Protein 5GSZ (pdb70)

Nearest PDB structures (foldseek):
  5gsz-assembly1_A  TM=1.003E+00  e=2.894E-68  Mus musculus
  7lff-assembly1_A  TM=8.440E-01  e=4.025E-36  Candida albicans SC5314
  7lff-assembly2_B  TM=8.494E-01  e=1.127E-35  Candida albicans SC5314
  7z2a-assembly1_K  TM=8.502E-01  e=1.946E-36  Plasmodium berghei
  7z2c-assembly1_K  TM=8.501E-01  e=1.831E-36  Plasmodium falciparum

Radius of gyration: 21.85 Å; Cα contacts (8 Å, |Δi|>4): 596; chains: 1; bounding box: 68×57×52 Å

Solvent-accessible surface area: 16032 Å² total; per-residue (Å²): 160,100,36,13,0,0,20,6,48,81,47,38,106,74,21,96,143,76,58,9,87,84,6,6,63,49,117,69,103,98,54,1,29,6,78,54,45,105,79,70,152,72,75,94,56,91,66,106,103,37,42,65,126,50,16,45,5,74,18,0,9,24,145,88,21,58,5,71,107,1,2,92,45,6,0,88,95,8,8,70,15,0,10,42,23,113,27,1,1,0,40,0,38,0,4,79,58,6,15,18,51,95,1,0,6,7,60,113,95,76,33,1,1,2,12,38,0,2,46,26,1,43,155,30,20,128,80,52,24,110,90,51,56,40,100,30,32,10,6,2,0,0,4,44,78,75,83,6,40,2,1,37,64,48,99,60,25,148,31,71,34,38,84,103,129,68,45,32,4,40,71,20,52,118,21,84,58,70,82,35,74,88,2,10,63,60,0,48,53,3,20,162,67,16,41,57,58,137,155,101,61,7,35,137,1,38,0,0,0,16,2,23,0,95,16,81,18,111,80,130,136,114,170,93,66,77,108,84,0,22,1,0,0,0,2,26,24,19,47,126,165,160,83,63,65,98,83,35,82,65,112,22,73,148,82,84,83,96,100,74,155,168,101,79,44,47,24,71,94,3,17,62,66,2,57,44,80,77,14,46,28,5,23,0,0,0,0,2,6,0,19,86,13,32,58,75,2,114,102,3,0,90,141,5,36,101

Sequence (306 aa):
QLMVALRVRPISVAELEEGATLIAHKMDEQMVVLMDPMEDPDDILRAHRSREKSYLFDVAFDFTATQEMVYQATTKSLIEGVISGYNATVFAYGPTGCGKTYTMLGTDHEPGIYVRTLNDLFRAIEETSNDMEYEVSMSYLEIYNEMIRDLLNPALGYLELREDSVIQVAGITEVSTINAKEIMQLLMKGNRQRTQEPTQTSSRSHAVLQVAVRQRSRVKNILQEVRQGRLFMIDLAGSELLALGNCINALSDKGSNKYINYRDSKLTRLLKDSLGGNSRTVMIAHISPASTAFEESRNTLTYAGR

Foldseek 3Di:
DEFEEEEAEAFDPVLVVVPWDFQWDDPDFFKIKGFADDDDPDDPQVPDVHGMDMFGGPGYYYPVDAQVNLQVPFCQVVQVVQQVFFEEEEEEAAAPPQALCCQQQNDPVGGHNVLVSLQSNVVVCVVPVVWKDKDKKKFKWKQFVLFIAGLQCRVVPTWDWDDDVATDTPPHDIDDDSDSVVVSVSVVSSVVVADQDPVRHALRMKMKMKMKMWIDTPDVVDPDDIHIGMYIYIRHRGPDPDDPCCVVVVVCPPPDDDDDPDDDGPVCRNCPVHPDDRYYYYYYYGDYSINVRSVRVVVRSVVSGD

Organism: Mus musculus (NCBI:txid10090)

Secondary structure (DSSP, 8-state):
-EEEEEEEPPP-HHHHHTT--B-EEE-SSSEEEEE----SS---TT-SS-SEEEEE-SEEE-TTS-HHHHHHHHTGGGHHHHHTT-EEEEEEESSTTSSHHHHHTB-SSSB-HHHHHHHHHHHHHHTTTTTEEEEEEEEEEEEETTEEEETT-GGG--B-EEE---EEETT---B----HHHHHHHHHHHHTTSPBP---B-TTEEEEEEEEEEEEES--SS--PPEEEEEEEEEPPP------TTHHHHHHTTT------PPPPHHHHHHSSSSSTTEEEEEEEEE--BGGGHHHHHHHHHHH--

B-factor: mean 55.92, std 13.11, range [30.0, 123.91]

Structure (mmCIF, N/CA/C/O backbone):
data_5GSZ
#
_entry.id   5GSZ
#
_cell.length_a   122.604
_cell.length_b   122.604
_cell.length_c   56.198
_cell.angle_alpha   90.000
_cell.angle_beta   90.000
_cell.angle_gamma   90.000
#
_symmetry.space_group_name_H-M   'P 42 21 2'
#
loop_
_entity.id
_entity.type
_entity.pdbx_description
1 polymer 'Kinesin-like protein KIF19'
2 non-polymer "ADENOSINE-5'-DIPHOSPHATE"
3 non-polymer 'MAGNESIUM ION'
4 water water
#
loop_
_atom_site.group_PDB
_atom_site.id
_atom_site.type_symbol
_atom_site.label_atom_id
_atom_site.label_alt_id
_atom_site.label_comp_id
_atom_site.label_asym_id
_atom_site.label_entity_id
_atom_site.label_seq_id
_atom_site.pdbx_PDB_ins_code
_atom_site.Cartn_x
_atom_site.Cartn_y
_atom_site.Cartn_z
_atom_site.occupancy
_atom_site.B_iso_or_equiv
_atom_site.auth_seq_id
_atom_site.auth_comp_id
_atom_site.auth_asym_id
_atom_site.auth_atom_id
_atom_site.pdbx_PDB_model_num
ATOM 1 N N . GLN A 1 11 ? -9.356 25.313 30.550 1.00 61.92 11 GLN A N 1
ATOM 2 C CA . GLN A 1 11 ? -9.153 24.826 29.182 1.00 63.11 11 GLN A CA 1
ATOM 3 C C . GLN A 1 11 ? -7.829 25.298 28.584 1.00 63.11 11 GLN A C 1
ATOM 4 O O . GLN A 1 11 ? -7.604 26.499 28.424 1.00 56.98 11 GLN A O 1
ATOM 17 N N . LEU A 1 12 ? -6.969 24.349 28.226 1.00 60.40 12 LEU A N 1
ATOM 18 C CA . LEU A 1 12 ? -5.633 24.653 27.740 1.00 56.34 12 LEU A CA 1
ATOM 19 C C . LEU A 1 12 ? -5.401 24.038 26.370 1.00 59.11 12 LEU A C 1
ATOM 20 O O . LEU A 1 12 ? -5.803 22.898 26.117 1.00 62.27 12 LEU A O 1
ATOM 36 N N . MET A 1 13 ? -4.747 24.799 25.491 1.00 55.14 13 MET A N 1
ATOM 37 C CA . MET A 1 13 ? -4.272 24.304 24.211 1.00 50.32 13 MET A CA 1
ATOM 38 C C . MET A 1 13 ? -2.768 24.504 24.103 1.00 55.59 13 MET A C 1
ATOM 39 O O . MET A 1 13 ? -2.255 25.587 24.411 1.00 53.79 13 MET A O 1
ATOM 53 N N . VAL A 1 14 ? -2.072 23.477 23.622 1.00 53.60 14 VAL A N 1
ATOM 54 C CA . VAL A 1 14 ? -0.646 23.543 23.338 1.00 52.04 14 VAL A CA 1
ATOM 55 C C . VAL A 1 14 ? -0.428 23.338 21.839 1.00 54.40 14 VAL A C 1
ATOM 56 O O . VAL A 1 14 ? -0.993 22.415 21.239 1.00 55.88 14 VAL A O 1
ATOM 69 N N . ALA A 1 15 ? 0.361 24.214 21.230 1.00 46.56 15 ALA A N 1
ATOM 70 C CA . ALA A 1 15 ? 0.685 24.123 19.818 1.00 50.81 15 ALA A CA 1
ATOM 71 C C . ALA A 1 15 ? 2.199 24.039 19.687 1.00 51.04 15 ALA A C 1
ATOM 72 O O . ALA A 1 15 ? 2.928 24.541 20.547 1.00 49.74 15 ALA A O 1
ATOM 79 N N . LEU A 1 16 ? 2.688 23.398 18.622 1.00 51.13 16 LEU A N 1
ATOM 80 C CA . LEU A 1 16 ? 4.126 23.414 18.365 1.00 48.42 16 LEU A CA 1
ATOM 81 C C . LEU A 1 16 ? 4.394 23.909 16.956 1.00 50.30 16 LEU A C 1
ATOM 82 O O . LEU A 1 16 ? 3.811 23.394 15.994 1.00 52.55 16 LEU A O 1
ATOM 98 N N . ARG A 1 17 ? 5.285 24.901 16.843 1.00 45.61 17 ARG A N 1
ATOM 99 C CA . ARG A 1 17 ? 5.693 25.476 15.567 1.00 46.29 17 ARG A CA 1
ATOM 100 C C . ARG A 1 17 ? 7.160 25.182 15.300 1.00 47.45 17 ARG A C 1
ATOM 101 O O . ARG A 1 17 ? 8.025 25.529 16.111 1.00 45.94 17 ARG A O 1
ATOM 122 N N . VAL A 1 18 ? 7.434 24.575 14.146 1.00 48.83 18 VAL A N 1
ATOM 123 C CA . VAL A 1 18 ? 8.790 24.378 13.647 1.00 45.70 18 VAL A CA 1
ATOM 124 C C . VAL A 1 18 ? 9.103 25.487 12.654 1.00 47.37 18 VAL A C 1
ATOM 125 O O . VAL A 1 18 ? 8.420 25.628 11.629 1.00 50.13 18 VAL A O 1
ATOM 138 N N . ARG A 1 19 ? 10.114 26.283 12.943 1.00 43.08 19 ARG A N 1
ATOM 139 C CA . ARG A 1 19 ? 10.478 27.276 11.949 1.00 45.62 19 ARG A CA 1
ATOM 140 C C . ARG A 1 19 ? 11.318 26.606 10.873 1.00 46.81 19 ARG A C 1
ATOM 141 O O . ARG A 1 19 ? 11.892 25.548 11.105 1.00 50.03 19 ARG A O 1
ATOM 162 N N . PRO A 1 20 ? 11.391 27.178 9.678 1.00 45.52 20 PRO A N 1
ATOM 163 C CA . PRO A 1 20 ? 12.329 26.650 8.683 1.00 41.01 20 PRO A CA 1
ATOM 164 C C . PRO A 1 20 ? 13.755 26.671 9.210 1.00 38.46 20 PRO A C 1
ATOM 165 O O . PRO A 1 20 ? 14.122 27.498 10.046 1.00 37.92 20 PRO A O 1
ATOM 176 N N . ILE A 1 21 ? 14.574 25.756 8.680 1.00 39.99 21 ILE A N 1
ATOM 177 C CA . ILE A 1 21 ? 15.996 25.752 9.009 1.00 39.38 21 ILE A CA 1
ATOM 178 C C . ILE A 1 21 ? 16.678 27.011 8.469 1.00 40.91 21 ILE A C 1
ATOM 179 O O . ILE A 1 21 ? 16.273 27.588 7.450 1.00 49.31 21 ILE A O 1
ATOM 195 N N . SER A 1 22 ? 17.708 27.463 9.170 1.00 40.14 22 SER A N 1
ATOM 196 C CA . SER A 1 22 ? 18.367 28.717 8.842 1.00 45.12 22 SER A CA 1
ATOM 197 C C . SER A 1 22 ? 19.702 28.458 8.155 1.00 49.23 22 SER A C 1
ATOM 198 O O . SER A 1 22 ? 20.341 27.423 8.363 1.00 46.01 22 SER A O 1
ATOM 206 N N . VAL A 1 23 ? 20.110 29.420 7.323 1.00 47.09 23 VAL A N 1
ATOM 207 C CA . VAL A 1 23 ? 21.409 29.341 6.663 1.00 47.17 23 VAL A CA 1
ATOM 208 C C . VAL A 1 23 ? 22.512 29.112 7.686 1.00 46.98 23 VAL A C 1
ATOM 209 O O . VAL A 1 23 ? 23.329 28.200 7.539 1.00 50.63 23 VAL A O 1
ATOM 222 N N . ALA A 1 24 ? 22.532 29.915 8.755 1.00 49.00 24 ALA A N 1
ATOM 223 C CA . ALA A 1 24 ? 23.564 29.764 9.784 1.00 49.97 24 ALA A CA 1
ATOM 224 C C . ALA A 1 24 ? 23.619 28.347 10.342 1.00 49.10 24 ALA A C 1
ATOM 225 O O . ALA A 1 24 ? 24.698 27.873 10.719 1.00 53.80 24 ALA A O 1
ATOM 232 N N . GLU A 1 25 ? 22.480 27.652 10.387 1.00 43.73 25 GLU A N 1
ATOM 233 C CA . GLU A 1 25 ? 22.479 26.258 10.812 1.00 45.63 25 GLU A CA 1
ATOM 234 C C . GLU A 1 25 ? 23.071 25.346 9.741 1.00 46.78 25 GLU A C 1
ATOM 235 O O . GLU A 1 25 ? 23.751 24.369 10.064 1.00 47.61 25 GLU A O 1
ATOM 247 N N . LEU A 1 26 ? 22.859 25.666 8.469 1.00 50.04 26 LEU A N 1
ATOM 248 C CA . LEU A 1 26 ? 23.430 24.859 7.399 1.00 47.13 26 LEU A CA 1
ATOM 249 C C . LEU A 1 26 ? 24.941 25.046 7.316 1.00 50.91 26 LEU A C 1
ATOM 250 O O . LEU A 1 26 ? 25.679 24.096 7.056 1.00 50.63 26 LEU A O 1
ATOM 266 N N . GLU A 1 27 ? 25.419 26.262 7.537 1.00 49.34 27 GLU A N 1
ATOM 267 C CA . GLU A 1 27 ? 26.851 26.486 7.510 1.00 52.90 27 GLU A CA 1
ATOM 268 C C . GLU A 1 27 ? 27.535 25.735 8.641 1.00 59.68 27 GLU A C 1
ATOM 269 O O . GLU A 1 27 ? 28.645 25.215 8.470 1.00 58.58 27 GLU A O 1
ATOM 281 N N . GLU A 1 28 ? 26.886 25.661 9.811 1.00 61.75 28 GLU A N 1
ATOM 282 C CA . GLU A 1 28 ? 27.438 24.869 10.904 1.00 53.27 28 GLU A CA 1
ATOM 283 C C . GLU A 1 28 ? 27.400 23.379 10.602 1.00 53.19 28 GLU A C 1
ATOM 284 O O . GLU A 1 28 ? 28.044 22.606 11.322 1.00 55.91 28 GLU A O 1
ATOM 288 N N . GLY A 1 29 ? 26.676 22.971 9.562 1.00 50.74 29 GLY A N 1
ATOM 289 C CA . GLY A 1 29 ? 26.600 21.592 9.137 1.00 44.86 29 GLY A CA 1
ATOM 290 C C . GLY A 1 29 ? 25.388 20.822 9.609 1.00 52.08 29 GLY A C 1
ATOM 291 O O . GLY A 1 29 ? 25.466 19.597 9.724 1.00 61.34 29 GLY A O 1
ATOM 295 N N . ALA A 1 30 ? 24.272 21.486 9.886 1.00 50.67 30 ALA A N 1
ATOM 296 C CA . ALA A 1 30 ? 23.148 20.802 10.507 1.00 49.03 30 ALA A CA 1
ATOM 297 C C . ALA A 1 30 ? 22.296 20.079 9.472 1.00 52.44 30 ALA A C 1
ATOM 298 O O . ALA A 1 30 ? 22.241 20.462 8.302 1.00 47.48 30 ALA A O 1
ATOM 305 N N . THR A 1 31 ? 21.620 19.024 9.917 1.00 49.53 31 THR A N 1
ATOM 306 C CA . THR A 1 31 ? 20.628 18.368 9.085 1.00 51.96 31 THR A CA 1
ATOM 307 C C . THR A 1 31 ? 19.238 18.552 9.697 1.00 50.28 31 THR A C 1
ATOM 308 O O . THR A 1 31 ? 19.065 19.186 10.745 1.00 54.36 31 THR A O 1
ATOM 319 N N . LEU A 1 32 ? 18.232 18.019 9.009 1.00 45.61 32 LEU A N 1
ATOM 320 C CA . LEU A 1 32 ? 16.859 18.081 9.481 1.00 50.06 32 LEU A CA 1
ATOM 321 C C . LEU A 1 32 ? 16.553 16.864 10.337 1.00 54.41 32 LEU A C 1
ATOM 322 O O . LEU A 1 32 ? 16.761 15.730 9.903 1.00 60.42 32 LEU A O 1
ATOM 338 N N . ILE A 1 33 ? 16.037 17.101 11.541 1.00 52.41 33 ILE A N 1
ATOM 339 C CA . ILE A 1 33 ? 15.729 16.026 12.474 1.00 50.40 33 ILE A CA 1
ATOM 340 C C . ILE A 1 33 ? 14.346 16.235 13.084 1.00 51.45 33 ILE A C 1
ATOM 341 O O . ILE A 1 33 ? 13.827 15.369 13.794 1.00 50.67 33 ILE A O 1
ATOM 357 N N . ALA A 1 34 ? 13.737 17.384 12.824 1.00 50.01 34 ALA A N 1
ATOM 358 C CA . ALA A 1 34 ? 12.375 17.645 13.261 1.00 54.02 34 ALA A CA 1
ATOM 359 C C . ALA A 1 34 ? 11.465 17.574 12.050 1.00 53.41 34 ALA A C 1
ATOM 360 O O . ALA A 1 34 ? 11.768 18.168 11.009 1.00 57.50 34 ALA A O 1
ATOM 367 N N . HIS A 1 35 ? 10.357 16.848 12.185 1.00 54.18 35 HIS A N 1
ATOM 368 C CA . HIS A 1 35 ? 9.453 16.602 11.069 1.00 57.05 35 HIS A CA 1
ATOM 369 C C . HIS A 1 35 ? 8.012 16.598 11.548 1.00 57.33 35 HIS A C 1
ATOM 370 O O . HIS A 1 35 ? 7.626 15.772 12.379 1.00 57.20 35 HIS A O 1
ATOM 384 N N . LYS A 1 36 ? 7.229 17.534 11.032 1.00 60.87 36 LYS A N 1
ATOM 385 C CA . LYS A 1 36 ? 5.782 17.459 11.154 1.00 63.46 36 LYS A CA 1
ATOM 386 C C . LYS A 1 36 ? 5.313 16.256 10.353 1.00 62.69 36 LYS A C 1
ATOM 387 O O . LYS A 1 36 ? 5.447 16.232 9.127 1.00 64.34 36 LYS A O 1
ATOM 406 N N . MET A 1 37 ? 4.814 15.238 11.047 1.00 64.40 37 MET A N 1
ATOM 407 C CA . MET A 1 37 ? 4.409 13.987 10.425 1.00 63.64 37 MET A CA 1
ATOM 408 C C . MET A 1 37 ? 2.934 13.949 10.103 1.00 65.57 37 MET A C 1
ATOM 409 O O . MET A 1 37 ? 2.468 12.989 9.488 1.00 69.01 37 MET A O 1
ATOM 423 N N . ASP A 1 38 ? 2.213 15.005 10.440 1.00 72.99 38 ASP A N 1
ATOM 424 C CA . ASP A 1 38 ? 0.828 14.879 10.851 1.00 72.14 38 ASP A CA 1
ATOM 425 C C . ASP A 1 38 ? 0.398 16.258 11.325 1.00 73.53 38 ASP A C 1
ATOM 426 O O . ASP A 1 38 ? 1.249 17.092 11.643 1.00 70.50 38 ASP A O 1
ATOM 435 N N . GLU A 1 39 ? -0.903 16.528 11.366 1.00 79.18 39 GLU A N 1
ATOM 436 C CA . GLU A 1 39 ? -1.333 17.865 11.746 1.00 76.62 39 GLU A CA 1
ATOM 437 C C . GLU A 1 39 ? -1.249 18.103 13.248 1.00 74.95 39 GLU A C 1
ATOM 438 O O . GLU A 1 39 ? -1.358 19.254 13.689 1.00 75.26 39 GLU A O 1
ATOM 450 N N . GLN A 1 40 ? -1.031 17.059 14.042 1.00 67.60 40 GLN A N 1
ATOM 451 C CA . GLN A 1 40 ? -0.846 17.278 15.467 1.00 67.47 40 GLN A CA 1
ATOM 452 C C . GLN A 1 40 ? 0.278 16.417 16.039 1.00 69.43 40 GLN A C 1
ATOM 453 O O . GLN A 1 40 ? 0.349 16.228 17.261 1.00 66.66 40 GLN A O 1
ATOM 467 N N . MET A 1 41 ? 1.170 15.907 15.193 1.00 69.15 41 MET A N 1
ATOM 468 C CA . MET A 1 41 ? 2.295 15.119 15.670 1.00 67.58 41 MET A CA 1
ATOM 469 C C . MET A 1 41 ? 3.571 15.508 14.942 1.00 65.33 41 MET A C 1
ATOM 470 O O . MET A 1 41 ? 3.582 15.681 13.719 1.00 66.38 41 MET A O 1
ATOM 484 N N . VAL A 1 42 ? 4.645 15.630 15.714 1.00 60.42 42 VAL A N 1
ATOM 485 C CA . VAL A 1 42 ? 5.982 15.904 15.220 1.00 58.27 42 VAL A CA 1
ATOM 486 C C . VAL A 1 42 ? 6.901 14.833 15.786 1.00 60.53 42 VAL A C 1
ATOM 487 O O . VAL A 1 42 ? 6.671 14.323 16.887 1.00 61.64 42 VAL A O 1
ATOM 500 N N . VAL A 1 43 ? 7.940 14.478 15.034 1.00 61.42 43 VAL A N 1
ATOM 501 C CA . VAL A 1 43 ? 8.916 13.508 15.521 1.00 57.24 43 VAL A CA 1
ATOM 502 C C . VAL A 1 43 ? 10.290 14.154 15.517 1.00 54.69 43 VAL A C 1
ATOM 503 O O . VAL A 1 43 ? 10.592 15.028 14.698 1.00 56.60 43 VAL A O 1
ATOM 516 N N . LEU A 1 44 ? 11.120 13.721 16.456 1.00 53.88 44 LEU A N 1
ATOM 517 C CA . LEU A 1 44 ? 12.453 14.283 16.668 1.00 57.49 44 LEU A CA 1
ATOM 518 C C . LEU A 1 44 ? 13.485 13.171 16.499 1.00 61.04 44 LEU A C 1
ATOM 519 O O . LEU A 1 44 ? 13.695 12.358 17.411 1.00 55.62 44 LEU A O 1
ATOM 535 N N . MET A 1 45 ? 14.124 13.148 15.331 1.00 59.31 45 MET A N 1
ATOM 536 C CA . MET A 1 45 ? 15.187 12.192 15.073 1.00 56.80 45 MET A CA 1
ATOM 537 C C . MET A 1 45 ? 16.418 12.532 15.902 1.00 55.94 45 MET A C 1
ATOM 538 O O . MET A 1 45 ? 16.759 13.699 16.115 1.00 49.51 45 MET A O 1
ATOM 552 N N . ASP A 1 46 ? 17.072 11.494 16.384 1.00 61.99 46 ASP A N 1
ATOM 553 C CA . ASP A 1 46 ? 18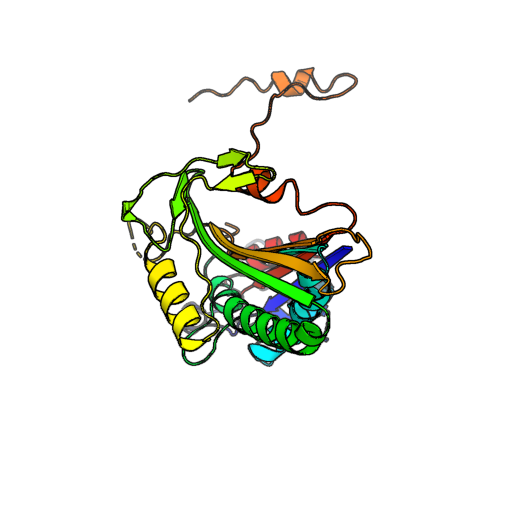.318 11.645 17.101 1.00 61.20 46 ASP A CA 1
ATOM 554 C C . ASP A 1 46 ? 19.451 11.637 16.083 1.00 64.97 46 ASP A C 1
ATOM 555 O O . ASP A 1 46 ? 19.576 10.666 15.324 1.00 61.93 46 ASP A O 1
ATOM 564 N N . PRO A 1 47 ? 20.252 12.708 15.974 1.00 63.35 47 PRO A N 1
ATOM 565 C CA . PRO A 1 47 ? 21.509 12.603 15.219 1.00 64.69 47 PRO A CA 1
ATOM 566 C C . PRO A 1 47 ? 22.495 11.749 16.000 1.00 76.03 47 PRO A C 1
ATOM 567 O O . PRO A 1 47 ? 22.150 11.241 17.070 1.00 74.15 47 PRO A O 1
ATOM 578 N N . MET A 1 48 ? 23.720 11.578 15.528 1.00 79.59 48 MET A N 1
ATOM 579 C CA . MET A 1 48 ? 24.670 10.800 16.304 1.00 76.30 48 MET A CA 1
ATOM 580 C C . MET A 1 48 ? 25.997 11.549 16.392 1.00 77.69 48 MET A C 1
ATOM 581 O O . MET A 1 48 ? 26.202 12.576 15.740 1.00 74.25 48 MET A O 1
ATOM 595 N N . GLU A 1 49 ? 26.881 11.047 17.260 1.00 87.01 49 GLU A N 1
ATOM 596 C CA . GLU A 1 49 ? 28.198 11.634 17.490 1.00 83.08 49 GLU A CA 1
ATOM 597 C C . GLU A 1 49 ? 29.050 10.797 18.443 1.00 85.12 49 GLU A C 1
ATOM 598 O O . GLU A 1 49 ? 28.713 9.650 18.760 1.00 85.21 49 GLU A O 1
ATOM 602 N N . ASP A 1 50 ? 30.173 11.368 18.877 1.00 87.60 50 ASP A N 1
ATOM 603 C CA . ASP A 1 50 ? 31.010 10.912 19.985 1.00 91.38 50 ASP A CA 1
ATOM 604 C C . ASP A 1 50 ? 31.717 9.587 19.696 1.00 91.87 50 ASP A C 1
ATOM 605 O O . ASP A 1 50 ? 31.222 8.765 18.907 1.00 90.74 50 ASP A O 1
ATOM 609 N N . PRO A 1 51 ? 32.902 9.364 20.286 1.00 91.64 51 PRO A N 1
ATOM 610 C CA . PRO A 1 51 ? 33.430 7.992 20.339 1.00 87.65 51 PRO A CA 1
ATOM 611 C C . PRO A 1 51 ? 32.605 7.146 21.262 1.00 85.65 51 PRO A C 1
ATOM 612 O O . PRO A 1 51 ? 32.554 5.918 21.106 1.00 86.15 51 PRO A O 1
ATOM 623 N N . ASP A 1 52 ? 31.941 7.791 22.217 1.00 85.24 52 ASP A N 1
ATOM 624 C CA . ASP A 1 52 ? 31.017 7.121 23.107 1.00 92.22 52 ASP A CA 1
ATOM 625 C C . ASP A 1 52 ? 29.798 6.681 22.319 1.00 91.99 52 ASP A C 1
ATOM 626 O O . ASP A 1 52 ? 29.877 6.387 21.121 1.00 81.24 52 ASP A O 1
ATOM 630 N N . ASP A 1 53 ? 28.664 6.667 22.998 1.00 98.45 53 ASP A N 1
ATOM 631 C CA . ASP A 1 53 ? 27.432 6.160 22.431 1.00 90.60 53 ASP A CA 1
ATOM 632 C C . ASP A 1 53 ? 27.571 4.670 22.168 1.00 91.76 53 ASP A C 1
ATOM 633 O O . ASP A 1 53 ? 28.353 4.246 21.309 1.00 87.89 53 ASP A O 1
ATOM 642 N N . ILE A 1 54 ? 26.866 3.872 22.974 1.00 93.85 54 ILE A N 1
ATOM 643 C CA . ILE A 1 54 ? 26.393 2.560 22.546 1.00 86.34 54 ILE A CA 1
ATOM 644 C C . ILE A 1 54 ? 25.173 2.835 21.665 1.00 91.87 54 ILE A C 1
ATOM 645 O O . ILE A 1 54 ? 24.017 2.821 22.103 1.00 87.49 54 ILE A O 1
ATOM 649 N N . LEU A 1 55 ? 25.462 3.125 20.390 1.00 89.09 55 LEU A N 1
ATOM 650 C CA . LEU A 1 55 ? 24.466 3.654 19.468 1.00 91.69 55 LEU A CA 1
ATOM 651 C C . LEU A 1 55 ? 23.361 2.655 19.157 1.00 94.79 55 LEU A C 1
ATOM 652 O O . LEU A 1 55 ? 22.329 3.054 18.607 1.00 99.68 55 LEU A O 1
ATOM 656 N N . ARG A 1 56 ? 23.546 1.374 19.487 1.00 96.54 56 ARG A N 1
ATOM 657 C CA . ARG A 1 56 ? 22.482 0.391 19.289 1.00 96.44 56 ARG A CA 1
ATOM 658 C C . ARG A 1 56 ? 21.210 0.819 20.015 1.00 100.32 56 ARG A C 1
ATOM 659 O O . ARG A 1 56 ? 20.159 1.008 19.393 1.00 104.74 56 ARG A O 1
ATOM 663 N N . ALA A 1 57 ? 21.306 1.007 21.334 1.00 100.39 57 ALA A N 1
ATOM 664 C CA . ALA A 1 57 ? 20.194 1.461 22.164 1.00 104.69 57 ALA A CA 1
ATOM 665 C C . ALA A 1 57 ? 18.974 0.572 21.972 1.00 114.34 57 ALA A C 1
ATOM 666 O O . ALA A 1 57 ? 19.088 -0.552 21.471 1.00 118.65 57 ALA A O 1
ATOM 673 N N . HIS A 1 58 ? 17.804 1.064 22.378 1.00 119.58 58 HIS A N 1
ATOM 674 C CA . HIS A 1 58 ? 16.540 0.402 22.073 1.00 123.13 58 HIS A CA 1
ATOM 675 C C . HIS A 1 58 ? 15.390 1.375 21.866 1.00 123.91 58 HIS A C 1
ATOM 676 O O . HIS A 1 58 ? 14.323 0.942 21.417 1.00 123.84 58 HIS A O 1
ATOM 680 N N . ARG A 1 59 ? 15.571 2.665 22.158 1.00 122.51 59 ARG A N 1
ATOM 681 C CA . ARG A 1 59 ? 14.540 3.693 21.975 1.00 119.56 59 ARG A CA 1
ATOM 682 C C . ARG A 1 59 ? 14.239 4.093 20.506 1.00 114.15 59 ARG A C 1
ATOM 683 O O . ARG A 1 59 ? 13.068 4.279 20.174 1.00 114.99 59 ARG A O 1
ATOM 687 N N . SER A 1 60 ? 15.229 4.266 19.624 1.00 108.03 60 SER A N 1
ATOM 688 C CA . SER A 1 60 ? 16.656 4.310 19.916 1.00 105.89 60 SER A CA 1
ATOM 689 C C . SER A 1 60 ? 17.200 5.558 19.261 1.00 98.85 60 SER A C 1
ATOM 690 O O . SER A 1 60 ? 18.272 6.041 19.614 1.00 103.11 60 SER A O 1
ATOM 694 N N . ARG A 1 61 ? 16.444 6.085 18.300 1.00 86.33 61 ARG A N 1
ATOM 695 C CA . ARG A 1 61 ? 16.932 7.203 17.507 1.00 80.48 61 ARG A CA 1
ATOM 696 C C . ARG A 1 61 ? 15.812 8.148 17.075 1.00 76.26 61 ARG A C 1
ATOM 697 O O . ARG A 1 61 ? 16.081 9.230 16.549 1.00 75.56 61 ARG A O 1
ATOM 701 N N . GLU A 1 62 ? 14.558 7.762 17.277 1.00 74.68 62 GLU A N 1
ATOM 702 C CA . GLU A 1 62 ? 13.436 8.607 16.891 1.00 68.50 62 GLU A CA 1
ATOM 703 C C . GLU A 1 62 ? 12.370 8.526 17.970 1.00 71.39 62 GLU A C 1
ATOM 704 O O . GLU A 1 62 ? 12.013 7.427 18.402 1.00 75.08 62 GLU A O 1
ATOM 708 N N . LYS A 1 63 ? 11.881 9.688 18.417 1.00 71.80 63 LYS A N 1
ATOM 709 C CA . LYS A 1 63 ? 10.787 9.774 19.379 1.00 67.45 63 LYS A CA 1
ATOM 710 C C . LYS A 1 63 ? 9.747 10.778 18.896 1.00 62.50 63 LYS A C 1
ATOM 711 O O . LYS A 1 63 ? 10.096 11.863 18.425 1.00 64.40 63 LYS A O 1
ATOM 730 N N . SER A 1 64 ? 8.471 10.412 19.012 1.00 62.62 64 SER A N 1
ATOM 731 C CA . SER A 1 64 ? 7.369 11.239 18.544 1.00 61.74 64 SER A CA 1
ATOM 732 C C . SER A 1 64 ? 6.738 12.000 19.699 1.00 58.78 64 SER A C 1
ATOM 733 O O . SER A 1 64 ? 6.771 11.551 20.845 1.00 62.88 64 SER A O 1
ATOM 741 N N . TYR A 1 65 ? 6.146 13.153 19.377 1.00 59.68 65 TYR A N 1
ATOM 742 C CA . TYR A 1 65 ? 5.449 13.994 20.340 1.00 60.38 65 TYR A CA 1
ATOM 743 C C . TYR A 1 65 ? 4.145 14.482 19.734 1.00 61.07 65 TYR A C 1
ATOM 744 O O . TYR A 1 65 ? 4.081 14.776 18.538 1.00 63.71 65 TYR A O 1
ATOM 762 N N . LEU A 1 66 ? 3.109 14.582 20.560 1.00 61.86 66 LEU A N 1
ATOM 763 C CA . LEU A 1 66 ? 1.785 14.968 20.093 1.00 64.17 66 LEU A CA 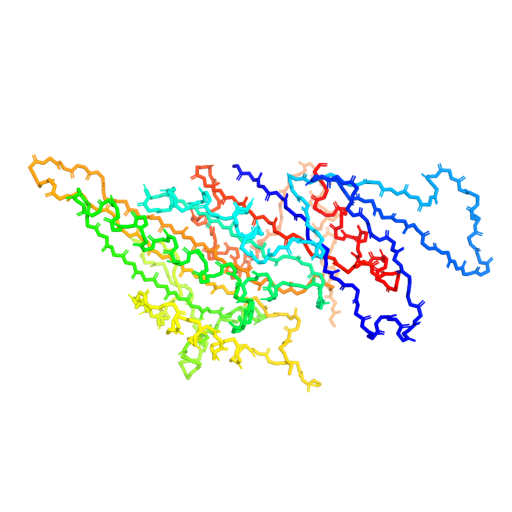1
ATOM 764 C C . LEU A 1 66 ? 1.351 16.255 20.778 1.00 62.91 66 LEU A C 1
ATOM 765 O O . LEU A 1 66 ? 1.632 16.477 21.964 1.00 61.11 66 LEU A O 1
ATOM 769 N N . PHE A 1 67 ? 0.676 17.099 20.005 1.00 62.39 67 PHE A N 1
ATOM 770 C CA . PHE A 1 67 ? 0.246 18.421 20.419 1.00 56.68 67 PHE A CA 1
ATOM 771 C C . PHE A 1 67 ? -1.157 18.644 19.886 1.00 59.65 67 PHE A C 1
ATOM 772 O O . PHE A 1 67 ? -1.603 17.961 18.963 1.00 58.84 67 PHE A O 1
ATOM 789 N N . ASP A 1 68 ? -1.846 19.629 20.460 1.00 60.65 68 ASP A N 1
ATOM 790 C CA . ASP A 1 68 ? -3.166 19.987 19.943 1.00 61.12 68 ASP A CA 1
ATOM 791 C C . ASP A 1 68 ? -3.093 20.369 18.473 1.00 59.64 68 ASP A C 1
ATOM 792 O O . ASP A 1 68 ? -3.999 20.038 17.701 1.00 61.98 68 ASP A O 1
ATOM 801 N N . VAL A 1 69 ? -2.025 21.048 18.063 1.00 57.38 69 VAL A N 1
ATOM 802 C CA . VAL A 1 69 ? -1.832 21.390 16.661 1.00 54.71 69 VAL A CA 1
ATOM 803 C C . VAL A 1 69 ? -0.344 21.575 16.418 1.00 56.32 69 VAL A C 1
ATOM 804 O O . VAL A 1 69 ? 0.411 21.945 17.324 1.00 55.90 69 VAL A O 1
ATOM 817 N N . ALA A 1 70 ? 0.079 21.300 15.189 1.00 53.98 70 ALA A N 1
ATOM 818 C CA . ALA A 1 70 ? 1.473 21.410 14.795 1.00 55.04 70 ALA A CA 1
ATOM 819 C C . ALA A 1 70 ? 1.579 22.298 13.563 1.00 59.79 70 ALA A C 1
ATOM 820 O O . ALA A 1 70 ? 0.631 22.399 12.778 1.00 60.95 70 ALA A O 1
ATOM 827 N N . PHE A 1 71 ? 2.730 22.960 13.407 1.00 53.09 71 PHE A N 1
ATOM 828 C CA . PHE A 1 71 ? 2.984 23.805 12.243 1.00 51.03 71 PHE A CA 1
ATOM 829 C C . PHE A 1 71 ? 4.455 23.715 11.868 1.00 52.99 71 PHE A C 1
ATOM 830 O O . PHE A 1 71 ? 5.314 23.827 12.746 1.00 54.17 71 PHE A O 1
ATOM 847 N N . ASP A 1 72 ? 4.746 23.563 10.573 1.00 54.53 72 ASP A N 1
ATOM 848 C CA . ASP A 1 72 ? 6.091 23.787 10.042 1.00 53.24 72 ASP A CA 1
ATOM 849 C C . ASP A 1 72 ? 6.024 24.838 8.935 1.00 55.53 72 ASP A C 1
ATOM 850 O O . ASP A 1 72 ? 4.995 25.492 8.746 1.00 55.41 72 ASP A O 1
ATOM 859 N N . PHE A 1 73 ? 7.123 24.962 8.171 1.00 60.14 73 PHE A N 1
ATOM 860 C CA . PHE A 1 73 ? 7.273 26.042 7.190 1.00 55.60 73 PHE A CA 1
ATOM 861 C C . PHE A 1 73 ? 6.103 26.147 6.219 1.00 57.84 73 PHE A C 1
ATOM 862 O O . PHE A 1 73 ? 5.958 27.171 5.546 1.00 54.34 73 PHE A O 1
ATOM 879 N N . THR A 1 74 ? 5.269 25.113 6.118 1.00 59.96 74 THR A N 1
ATOM 880 C CA . THR A 1 74 ? 4.117 25.196 5.229 1.00 59.76 74 THR A CA 1
ATOM 881 C C . THR A 1 74 ? 3.059 26.157 5.759 1.00 60.04 74 THR A C 1
ATOM 882 O O . THR A 1 74 ? 2.371 26.810 4.966 1.00 67.13 74 THR A O 1
ATOM 893 N N . ALA A 1 75 ? 2.908 26.264 7.077 1.00 56.43 75 ALA A N 1
ATOM 894 C CA . ALA A 1 75 ? 1.875 27.128 7.631 1.00 55.08 75 ALA A CA 1
ATOM 895 C C . ALA A 1 75 ? 2.215 28.597 7.407 1.00 54.86 75 ALA A C 1
ATOM 896 O O . ALA A 1 75 ? 3.376 29.006 7.487 1.00 58.55 75 ALA A O 1
ATOM 903 N N . THR A 1 76 ? 1.196 29.392 7.117 1.00 53.26 76 THR A N 1
ATOM 904 C CA . THR A 1 76 ? 1.387 30.827 7.003 1.00 58.67 76 THR A CA 1
ATOM 905 C C . THR A 1 76 ? 1.117 31.494 8.349 1.00 55.03 76 THR A C 1
ATOM 906 O O . THR A 1 76 ? 0.652 30.868 9.304 1.00 55.53 76 THR A O 1
ATOM 917 N N . GLN A 1 77 ? 1.418 32.788 8.423 1.00 51.94 77 GLN A N 1
ATOM 918 C CA . GLN A 1 77 ? 1.063 33.530 9.623 1.00 45.56 77 GLN A CA 1
ATOM 919 C C . GLN A 1 77 ? -0.438 33.432 9.903 1.00 48.62 77 GLN A C 1
ATOM 920 O O . GLN A 1 77 ? -0.843 33.079 11.015 1.00 53.80 77 GLN A O 1
ATOM 934 N N . GLU A 1 78 ? -1.284 33.676 8.896 1.00 49.45 78 GLU A N 1
ATOM 935 C CA . GLU A 1 78 ? -2.726 33.637 9.160 1.00 49.53 78 GLU A CA 1
ATOM 936 C C . GLU A 1 78 ? -3.213 32.250 9.544 1.00 51.88 78 GLU A C 1
ATOM 937 O O . GLU A 1 78 ? -4.196 32.133 10.278 1.00 55.76 78 GLU A O 1
ATOM 949 N N . MET A 1 79 ? -2.571 31.190 9.064 1.00 52.63 79 MET A N 1
ATOM 950 C CA . MET A 1 79 ? -3.035 29.860 9.436 1.00 51.11 79 MET A CA 1
ATOM 951 C C . MET A 1 79 ? -2.703 29.564 10.890 1.00 54.61 79 MET A C 1
ATOM 952 O O . MET A 1 79 ? -3.501 28.945 11.609 1.00 53.09 79 MET A O 1
ATOM 966 N N . VAL A 1 80 ? -1.519 29.994 11.333 1.00 54.79 80 VAL A N 1
ATOM 967 C CA . VAL A 1 80 ? -1.176 29.898 12.747 1.00 51.89 80 VAL A CA 1
ATOM 968 C C . VAL A 1 80 ? -2.187 30.666 13.583 1.00 49.62 80 VAL A C 1
ATOM 969 O O . VAL A 1 80 ? -2.666 30.173 14.612 1.00 50.16 80 VAL A O 1
ATOM 982 N N . TYR A 1 81 ? -2.542 31.873 13.144 1.00 44.84 81 TYR A N 1
ATOM 983 C CA . TYR A 1 81 ? -3.530 32.655 13.867 1.00 46.79 81 TYR A CA 1
ATOM 984 C C . TYR A 1 81 ? -4.874 31.940 13.930 1.00 51.39 81 TYR A C 1
ATOM 985 O O . TYR A 1 81 ? -5.476 31.817 15.008 1.00 48.57 81 TYR A O 1
ATOM 1003 N N . GLN A 1 82 ? -5.369 31.470 12.777 1.00 53.77 82 GLN A N 1
ATOM 1004 C CA . GLN A 1 82 ? -6.672 30.814 12.747 1.00 53.86 82 GLN A CA 1
ATOM 1005 C C . GLN A 1 82 ? -6.699 29.618 13.692 1.00 51.66 82 GLN A C 1
ATOM 1006 O O . GLN A 1 82 ? -7.692 29.386 14.388 1.00 54.90 82 GLN A O 1
ATOM 1020 N N . ALA A 1 83 ? -5.611 28.866 13.750 1.00 46.92 83 ALA A N 1
ATOM 1021 C CA . ALA A 1 83 ? -5.601 27.646 14.535 1.00 47.68 83 ALA A CA 1
ATOM 1022 C C . ALA A 1 83 ? -5.323 27.878 16.008 1.00 51.42 83 ALA A C 1
ATOM 1023 O O . ALA A 1 83 ? -5.473 26.942 16.802 1.00 58.62 83 ALA A O 1
ATOM 1030 N N . THR A 1 84 ? -4.905 29.071 16.407 1.00 48.65 84 THR A N 1
ATOM 1031 C CA . THR A 1 84 ? -4.474 29.229 17.791 1.00 54.81 84 THR A CA 1
ATOM 1032 C C . THR A 1 84 ? -5.332 30.199 18.586 1.00 57.38 84 THR A C 1
ATOM 1033 O O . THR A 1 84 ? -5.833 29.826 19.661 1.00 53.87 84 THR A O 1
ATOM 1044 N N . THR A 1 85 ? -5.514 31.439 18.102 1.00 48.26 85 THR A N 1
ATOM 1045 C CA . THR A 1 85 ? -6.105 32.477 18.928 1.00 47.42 85 THR A CA 1
ATOM 1046 C C . THR A 1 85 ? -7.392 33.086 18.384 1.00 48.79 85 THR A C 1
ATOM 1047 O O . THR A 1 85 ? -8.071 33.790 19.132 1.00 47.33 85 THR A O 1
ATOM 1058 N N . LYS A 1 86 ? -7.752 32.854 17.121 1.00 50.61 86 LYS A N 1
ATOM 1059 C CA . LYS A 1 86 ? -8.962 33.469 16.581 1.00 49.97 86 LYS A CA 1
ATOM 1060 C C . LYS A 1 86 ? -10.174 33.173 17.462 1.00 49.71 86 LYS A C 1
ATOM 1061 O O . LYS A 1 86 ? -10.955 34.074 17.798 1.00 49.83 86 LYS A O 1
ATOM 1080 N N . SER A 1 87 ? -10.331 31.909 17.867 1.00 47.16 87 SER A N 1
ATOM 1081 C CA . SER A 1 87 ? -11.493 31.473 18.628 1.00 40.77 87 SER A CA 1
ATOM 1082 C C . SER A 1 87 ? -11.513 32.004 20.051 1.00 46.71 87 SER A C 1
ATOM 1083 O O . SER A 1 87 ? -12.523 31.830 20.735 1.00 53.72 87 SER A O 1
ATOM 1091 N N . LEU A 1 88 ? -10.432 32.621 20.528 1.00 47.98 88 LEU A N 1
ATOM 1092 C CA . LEU A 1 88 ? -10.472 33.263 21.838 1.00 46.24 88 LEU A CA 1
ATOM 1093 C C . LEU A 1 88 ? -11.311 34.524 21.829 1.00 44.01 88 LEU A C 1
ATOM 1094 O O . LEU A 1 88 ? -11.788 34.941 22.891 1.00 46.09 88 LEU A O 1
ATOM 1110 N N . ILE A 1 89 ? -11.490 35.136 20.659 1.00 39.85 89 ILE A N 1
ATOM 1111 C CA . ILE A 1 89 ? -11.968 36.511 20.600 1.00 43.31 89 ILE A CA 1
ATOM 1112 C C . ILE A 1 89 ? -13.394 36.623 21.130 1.00 46.39 89 ILE A C 1
ATOM 1113 O O . ILE A 1 89 ? -13.694 37.517 21.934 1.00 43.48 89 ILE A O 1
ATOM 1129 N N . GLU A 1 90 ? -14.285 35.714 20.704 1.00 45.52 90 GLU A N 1
ATOM 1130 C CA . GLU A 1 90 ? -15.680 35.770 21.123 1.00 45.09 90 GLU A CA 1
ATOM 1131 C C . GLU A 1 90 ? -15.801 35.810 22.636 1.00 47.29 90 GLU A C 1
ATOM 1132 O O . GLU A 1 90 ? -16.588 36.595 23.179 1.00 47.67 90 GLU A O 1
ATOM 1136 N N . GLY A 1 91 ? -15.007 34.992 23.332 1.00 44.11 91 GLY A N 1
ATOM 1137 C CA . GLY A 1 91 ? -15.049 34.987 24.785 1.00 42.94 91 GLY A CA 1
ATOM 1138 C C . GLY A 1 91 ? -14.517 36.268 25.403 1.00 50.68 91 GLY A C 1
ATOM 1139 O O . GLY A 1 91 ? -15.019 36.725 26.438 1.00 48.22 91 GLY A O 1
ATOM 1143 N N . VAL A 1 92 ? -13.495 36.867 24.788 1.00 46.15 92 VAL A N 1
ATOM 1144 C CA . VAL A 1 92 ? -12.870 38.026 25.406 1.00 46.13 92 VAL A CA 1
ATOM 1145 C C . VAL A 1 92 ? -13.834 39.201 25.429 1.00 46.36 92 VAL A C 1
ATOM 1146 O O . VAL A 1 92 ? -13.922 39.930 26.423 1.00 49.93 92 VAL A O 1
ATOM 1159 N N . ILE A 1 93 ? -14.585 39.408 24.353 1.00 45.90 93 ILE A N 1
ATOM 1160 C CA . ILE A 1 93 ? -15.486 40.548 24.377 1.00 48.54 93 ILE A CA 1
ATOM 1161 C C . ILE A 1 93 ? -16.723 40.236 25.207 1.00 50.68 93 ILE A C 1
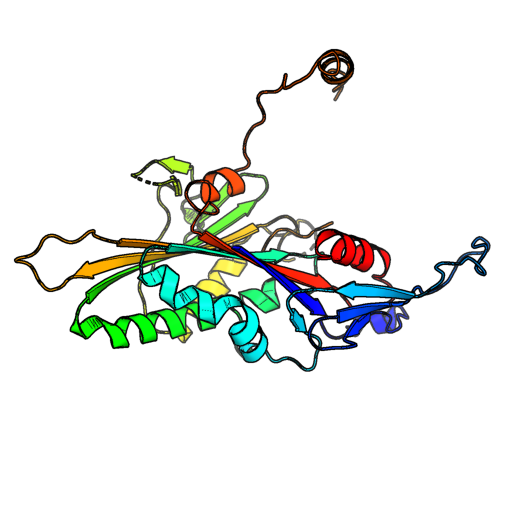ATOM 1162 O O . ILE A 1 93 ? -17.415 41.156 25.641 1.00 54.41 93 ILE A O 1
ATOM 1178 N N . SER A 1 94 ? -16.980 38.964 25.480 1.00 50.67 94 SER A N 1
ATOM 1179 C CA . SER A 1 94 ? -18.069 38.512 26.332 1.00 49.07 94 SER A CA 1
ATOM 1180 C C . SER A 1 94 ? -17.731 38.562 27.812 1.00 56.53 94 SER A C 1
ATOM 1181 O O . SER A 1 94 ? -18.576 38.177 28.628 1.00 55.32 94 SER A O 1
ATOM 1189 N N . GLY A 1 95 ? -16.513 38.977 28.172 1.00 53.39 95 GLY A N 1
ATOM 1190 C CA . GLY A 1 95 ? -16.088 39.046 29.554 1.00 50.27 95 GLY A CA 1
ATOM 1191 C C . GLY A 1 95 ? -15.197 37.920 30.038 1.00 52.81 95 GLY A C 1
ATOM 1192 O O . GLY A 1 95 ? -14.802 37.927 31.211 1.00 54.75 95 GLY A O 1
ATOM 1196 N N . TYR A 1 96 ? -14.854 36.962 29.194 1.00 52.03 96 TYR A N 1
ATOM 1197 C CA . TYR A 1 96 ? -13.947 35.923 29.647 1.00 53.98 96 TYR A CA 1
ATOM 1198 C C . TYR A 1 96 ? -12.495 36.338 29.390 1.00 56.09 96 TYR A C 1
ATOM 1199 O O . TYR A 1 96 ? -12.210 37.225 28.577 1.00 60.96 96 TYR A O 1
ATOM 1217 N N . ASN A 1 97 ? -11.576 35.716 30.127 1.00 51.83 97 ASN A N 1
ATOM 1218 C CA . ASN A 1 97 ? -10.153 36.018 30.023 1.00 49.09 97 ASN A CA 1
ATOM 1219 C C . ASN A 1 97 ? -9.427 34.932 29.243 1.00 51.39 97 ASN A C 1
ATOM 1220 O O . ASN A 1 97 ? -9.843 33.771 29.227 1.00 53.33 97 ASN A O 1
ATOM 1231 N N . ALA A 1 98 ? -8.323 35.323 28.604 1.00 50.58 98 ALA A N 1
ATOM 1232 C CA . ALA A 1 98 ? -7.564 34.422 27.751 1.00 44.93 98 ALA A CA 1
ATOM 1233 C C . ALA A 1 98 ? -6.105 34.846 27.724 1.00 43.67 98 ALA A C 1
ATOM 1234 O O . ALA A 1 98 ? -5.781 36.019 27.918 1.00 43.85 98 ALA A O 1
ATOM 1241 N N . THR A 1 99 ? -5.229 33.879 27.455 1.00 46.55 99 THR A N 1
ATOM 1242 C CA . THR A 1 99 ? -3.793 34.115 27.490 1.00 45.18 99 THR A CA 1
ATOM 1243 C C . THR A 1 99 ? -3.082 33.298 26.425 1.00 45.92 99 THR A C 1
ATOM 1244 O O . THR A 1 99 ? -3.313 32.092 26.304 1.00 45.05 99 THR A O 1
ATOM 1255 N N . VAL A 1 100 ? -2.191 33.951 25.687 1.00 46.31 100 VAL A N 1
ATOM 1256 C CA . VAL A 1 100 ? -1.418 33.307 24.634 1.00 44.97 100 VAL A CA 1
ATOM 1257 C C . VAL A 1 100 ? 0.066 33.535 24.913 1.00 43.99 100 VAL A C 1
ATOM 1258 O O . VAL A 1 100 ? 0.525 34.685 24.972 1.00 40.08 100 VAL A O 1
ATOM 1271 N N . PHE A 1 101 ? 0.811 32.438 25.068 1.00 40.76 101 PHE A N 1
ATOM 1272 C CA . PHE A 1 101 ? 2.258 32.465 25.228 1.00 42.05 101 PHE A CA 1
ATOM 1273 C C . PHE A 1 101 ? 2.955 32.003 23.967 1.00 42.92 101 PHE A C 1
ATOM 1274 O O . PHE A 1 101 ? 2.603 30.960 23.402 1.00 44.54 101 PHE A O 1
ATOM 1291 N N . ALA A 1 102 ? 3.988 32.739 23.583 1.00 35.83 102 ALA A N 1
ATOM 1292 C CA . ALA A 1 102 ? 5.031 32.222 22.709 1.00 39.70 102 ALA A CA 1
ATOM 1293 C C . ALA A 1 102 ? 6.173 31.729 23.584 1.00 38.45 102 ALA A C 1
ATOM 1294 O O . ALA A 1 102 ? 6.784 32.521 24.311 1.00 40.82 102 ALA A O 1
ATOM 1301 N N . TYR A 1 103 ? 6.455 30.432 23.516 1.00 39.06 103 TYR A N 1
ATOM 1302 C CA . TYR A 1 103 ? 7.486 29.814 24.338 1.00 41.34 103 TYR A CA 1
ATOM 1303 C C . TYR A 1 103 ? 8.522 29.122 23.450 1.00 44.48 103 TYR A C 1
ATOM 1304 O O . TYR A 1 103 ? 8.203 28.574 22.389 1.00 43.22 103 TYR A O 1
ATOM 1322 N N . GLY A 1 104 ? 9.768 29.124 23.906 1.00 41.92 104 GLY A N 1
ATOM 1323 C CA . GLY A 1 104 ? 10.806 28.378 23.244 1.00 41.31 104 GLY A CA 1
ATOM 1324 C C . GLY A 1 104 ? 12.148 29.057 23.371 1.00 41.53 104 GLY A C 1
ATOM 1325 O O . GLY A 1 104 ? 12.259 30.192 23.843 1.00 42.75 104 GLY A O 1
ATOM 1329 N N . PRO A 1 105 ? 13.199 28.361 22.954 1.00 44.36 105 PRO A N 1
ATOM 1330 C CA . PRO A 1 105 ? 14.551 28.927 23.040 1.00 43.98 105 PRO A CA 1
ATOM 1331 C C . PRO A 1 105 ? 14.712 30.100 22.084 1.00 43.49 105 PRO A C 1
ATOM 1332 O O . PRO A 1 105 ? 13.978 30.237 21.104 1.00 45.11 105 PRO A O 1
ATOM 1343 N N . THR A 1 106 ? 15.688 30.956 22.383 1.00 39.91 106 THR A N 1
ATOM 1344 C CA . THR A 1 106 ? 15.973 32.109 21.532 1.00 39.33 106 THR A CA 1
ATOM 1345 C C . THR A 1 106 ? 16.231 31.700 20.084 1.00 41.12 106 THR A C 1
ATOM 1346 O O . THR A 1 106 ? 16.896 30.701 19.808 1.00 45.62 106 THR A O 1
ATOM 1357 N N . GLY A 1 107 ? 15.677 32.467 19.150 1.00 46.97 107 GLY A N 1
ATOM 1358 C CA . GLY A 1 107 ? 15.917 32.244 17.740 1.00 41.01 107 GLY A CA 1
ATOM 1359 C C . GLY A 1 107 ? 15.016 31.232 17.070 1.00 44.65 107 GLY A C 1
ATOM 1360 O O . GLY A 1 107 ? 15.177 31.005 15.848 1.00 43.32 107 GLY A O 1
ATOM 1364 N N . CYS A 1 108 ? 14.062 30.637 17.815 1.00 40.46 108 CYS A N 1
ATOM 1365 C CA . CYS A 1 108 ? 13.153 29.596 17.324 1.00 36.94 108 CYS A CA 1
ATOM 1366 C C . CYS A 1 108 ? 11.817 30.123 16.810 1.00 39.74 108 CYS A C 1
ATOM 1367 O O . CYS A 1 108 ? 11.028 29.330 16.276 1.00 37.74 108 CYS A O 1
ATOM 1375 N N . GLY A 1 109 ? 11.502 31.405 17.008 1.00 38.22 109 GLY A N 1
ATOM 1376 C CA . GLY A 1 109 ? 10.290 31.918 16.401 1.00 38.26 109 GLY A CA 1
ATOM 1377 C C . GLY A 1 109 ? 9.346 32.781 17.209 1.00 39.57 109 GLY A C 1
ATOM 1378 O O . GLY A 1 109 ? 8.433 33.356 16.622 1.00 42.15 109 GLY A O 1
ATOM 1382 N N . LYS A 1 110 ? 9.564 32.928 18.518 1.00 39.85 110 LYS A N 1
ATOM 1383 C CA . LYS A 1 110 ? 8.588 33.585 19.390 1.00 38.13 110 LYS A CA 1
ATOM 1384 C C . LYS A 1 110 ? 8.156 34.961 18.864 1.00 37.60 110 LYS A C 1
ATOM 1385 O O . LYS A 1 110 ? 6.976 35.183 18.565 1.00 34.70 110 LYS A O 1
ATOM 1404 N N . THR A 1 111 ? 9.095 35.905 18.741 1.00 37.03 111 THR A N 1
ATOM 1405 C CA . THR A 1 111 ? 8.708 37.235 18.276 1.00 34.69 111 THR A CA 1
ATOM 1406 C C . THR A 1 111 ? 8.101 37.192 16.871 1.00 38.77 111 THR A C 1
ATOM 1407 O O . THR A 1 111 ? 7.195 37.969 16.565 1.00 37.51 111 THR A O 1
ATOM 1417 N N . TYR A 1 112 ? 8.545 36.267 16.016 1.00 36.38 112 TYR A N 1
ATOM 1418 C CA . TYR A 1 112 ? 7.936 36.152 14.697 1.00 35.27 112 TYR A CA 1
ATOM 1419 C C . TYR A 1 112 ? 6.471 35.725 14.790 1.00 39.36 112 TYR A C 1
ATOM 1420 O O . TYR A 1 112 ? 5.611 36.287 14.101 1.00 39.66 112 TYR A O 1
ATOM 1438 N N . THR A 1 113 ? 6.174 34.709 15.615 1.00 37.89 113 THR A N 1
ATOM 1439 C CA . THR A 1 113 ? 4.792 34.267 15.799 1.00 36.82 113 THR A CA 1
ATOM 1440 C C . THR A 1 113 ? 3.909 35.376 16.368 1.00 40.44 113 THR A C 1
ATOM 1441 O O . THR A 1 113 ? 2.776 35.553 15.909 1.00 38.70 113 THR A O 1
ATOM 1452 N N . MET A 1 114 ? 4.409 36.137 17.360 1.00 38.97 114 MET A N 1
ATOM 1453 C CA . MET A 1 114 ? 3.589 37.111 18.089 1.00 41.43 114 MET A CA 1
ATOM 1454 C C . MET A 1 114 ? 3.502 38.470 17.396 1.00 43.28 114 MET A C 1
ATOM 1455 O O . MET A 1 114 ? 2.398 38.983 17.178 1.00 44.92 114 MET A O 1
ATOM 1469 N N . LEU A 1 115 ? 4.652 39.068 17.059 1.00 44.36 115 LEU A N 1
ATOM 1470 C CA . LEU A 1 115 ? 4.698 40.345 16.352 1.00 43.57 115 LEU A CA 1
ATOM 1471 C C . LEU A 1 115 ? 4.737 40.182 14.831 1.00 42.71 115 LEU A C 1
ATOM 1472 O O . LEU A 1 115 ? 4.051 40.912 14.114 1.00 45.63 115 LEU A O 1
ATOM 1488 N N . GLY A 1 116 ? 5.524 39.229 14.325 1.00 45.38 116 GLY A N 1
ATOM 1489 C CA . GLY A 1 116 ? 5.722 39.085 12.894 1.00 45.07 116 GLY A CA 1
ATOM 1490 C C . GLY A 1 116 ? 6.544 40.225 12.328 1.00 43.24 116 GLY A C 1
ATOM 1491 O O . GLY A 1 116 ? 7.349 40.857 13.015 1.00 45.20 116 GLY A O 1
ATOM 1495 N N . THR A 1 117 ? 6.316 40.502 11.052 1.00 47.60 117 THR A N 1
ATOM 1496 C CA . THR A 1 117 ? 6.999 41.574 10.342 1.00 50.39 117 THR A CA 1
ATOM 1497 C C . THR A 1 117 ? 5.979 42.396 9.572 1.00 58.27 117 THR A C 1
ATOM 1498 O O . THR A 1 117 ? 4.816 42.002 9.416 1.00 56.27 117 THR A O 1
ATOM 1509 N N . ASP A 1 118 ? 6.444 43.543 9.070 1.00 59.39 118 ASP A N 1
ATOM 1510 C CA . ASP A 1 118 ? 5.626 44.349 8.170 1.00 57.57 118 ASP A CA 1
ATOM 1511 C C . ASP A 1 118 ? 5.048 43.504 7.045 1.00 56.04 118 ASP A C 1
ATOM 1512 O O . ASP A 1 118 ? 3.835 43.487 6.830 1.00 61.35 118 ASP A O 1
ATOM 1521 N N . HIS A 1 119 ? 5.898 42.778 6.324 1.00 56.08 119 HIS A N 1
ATOM 1522 C CA . HIS A 1 119 ? 5.383 41.972 5.223 1.00 58.16 119 HIS A CA 1
ATOM 1523 C C . HIS A 1 119 ? 4.588 40.769 5.726 1.00 58.73 119 HIS A C 1
ATOM 1524 O O . HIS A 1 119 ? 3.711 40.280 5.006 1.00 58.01 119 HIS A O 1
ATOM 1528 N N . GLU A 1 120 ? 4.848 40.290 6.956 1.00 58.28 120 GLU A N 1
ATOM 1529 C CA . GLU A 1 120 ? 4.234 39.052 7.463 1.00 57.75 120 GLU A CA 1
ATOM 1530 C C . GLU A 1 120 ? 3.843 39.182 8.931 1.00 55.80 120 GLU A C 1
ATOM 1531 O O . GLU A 1 120 ? 4.479 38.604 9.824 1.00 50.98 120 GLU A O 1
ATOM 1543 N N . PRO A 1 121 ? 2.765 39.910 9.208 1.00 55.32 121 PRO A N 1
ATOM 1544 C CA . PRO A 1 121 ? 2.401 40.212 10.601 1.00 54.68 121 PRO A CA 1
ATOM 1545 C C . PRO A 1 121 ? 1.992 38.976 11.382 1.00 51.36 121 PRO A C 1
ATOM 1546 O O . PRO A 1 121 ? 1.570 37.960 10.826 1.00 52.98 121 PRO A O 1
ATOM 1557 N N . GLY A 1 122 ? 2.083 39.086 12.704 1.00 48.73 122 GLY A N 1
ATOM 1558 C CA . GLY A 1 122 ? 1.765 37.946 13.546 1.00 47.47 122 GLY A CA 1
ATOM 1559 C C . GLY A 1 122 ? 0.450 37.981 14.306 1.00 45.40 122 GLY A C 1
ATOM 1560 O O . GLY A 1 122 ? -0.558 38.516 13.834 1.00 43.25 122 GLY A O 1
ATOM 1564 N N . ILE A 1 123 ? 0.474 37.401 15.507 1.00 42.28 123 ILE A N 1
ATOM 1565 C CA . ILE A 1 123 ? -0.744 37.141 16.267 1.00 44.24 123 ILE A CA 1
ATOM 1566 C C . ILE A 1 123 ? -1.364 38.436 16.792 1.00 46.48 123 ILE A C 1
ATOM 1567 O O . ILE A 1 123 ? -2.591 38.584 16.787 1.00 45.71 123 ILE A O 1
ATOM 1583 N N . TYR A 1 124 ? -0.541 39.363 17.298 1.00 40.09 124 TYR A N 1
ATOM 1584 C CA . TYR A 1 124 ? -1.026 40.631 17.838 1.00 41.27 124 TYR A CA 1
ATOM 1585 C C . TYR A 1 124 ? -2.031 41.300 16.915 1.00 42.81 124 TYR A C 1
ATOM 1586 O O . TYR A 1 124 ? -3.216 41.387 17.245 1.00 43.86 124 TYR A O 1
ATOM 1604 N N . VAL A 1 125 ? -1.571 41.757 15.751 1.00 39.91 125 VAL A N 1
ATOM 1605 C CA . VAL A 1 125 ? -2.432 42.558 14.891 1.00 41.92 125 VAL A CA 1
ATOM 1606 C C . VAL A 1 125 ? -3.575 41.716 14.328 1.00 43.32 125 VAL A C 1
ATOM 1607 O O . VAL A 1 125 ? -4.697 42.206 14.178 1.00 52.29 125 VAL A O 1
ATOM 1620 N N . ARG A 1 126 ? -3.332 40.445 14.024 1.00 42.59 126 ARG A N 1
ATOM 1621 C CA . ARG A 1 126 ? -4.427 39.615 13.521 1.00 44.74 126 ARG A CA 1
ATOM 1622 C C . ARG A 1 126 ? -5.519 39.490 14.566 1.00 47.86 126 ARG A C 1
ATOM 1623 O O . ARG A 1 126 ? -6.712 39.552 14.249 1.00 53.44 126 ARG A O 1
ATOM 1644 N N . THR A 1 127 ? -5.126 39.370 15.827 1.00 48.94 127 THR A N 1
ATOM 1645 C CA . THR A 1 127 ? -6.101 39.267 16.899 1.00 49.98 127 THR A CA 1
ATOM 1646 C C . THR A 1 127 ? -6.770 40.604 17.185 1.00 48.14 127 THR A C 1
ATOM 1647 O O . THR A 1 127 ? -7.991 40.651 17.374 1.00 50.01 127 THR A O 1
ATOM 1658 N N . LEU A 1 128 ? -5.996 41.695 17.237 1.00 48.05 128 LEU A N 1
ATOM 1659 C CA . LEU A 1 128 ? -6.619 43.009 17.392 1.00 46.97 128 LEU A CA 1
ATOM 1660 C C . LEU A 1 128 ? -7.625 43.269 16.288 1.00 53.71 128 LEU A C 1
ATOM 1661 O O . LEU A 1 128 ? -8.634 43.952 16.503 1.00 56.17 128 LEU A O 1
ATOM 1677 N N . ASN A 1 129 ? -7.398 42.687 15.119 1.00 56.45 129 ASN A N 1
ATOM 1678 C CA . ASN A 1 129 ? -8.196 43.002 13.948 1.00 54.69 129 ASN A CA 1
ATOM 1679 C C . ASN A 1 129 ? -9.550 42.305 13.992 1.00 52.85 129 ASN A C 1
ATOM 1680 O O . ASN A 1 129 ? -10.594 42.940 13.829 1.00 57.52 129 ASN A O 1
ATOM 1691 N N . ASP A 1 130 ? -9.552 40.999 14.216 1.00 50.01 130 ASP A N 1
ATOM 1692 C CA . ASP A 1 130 ? -10.817 40.312 14.398 1.00 56.30 130 ASP A CA 1
ATOM 1693 C C . ASP A 1 130 ? -11.538 40.772 15.654 1.00 55.17 130 ASP A C 1
ATOM 1694 O O . ASP A 1 130 ? -12.739 40.514 15.815 1.00 51.13 130 ASP A O 1
ATOM 1703 N N . LEU A 1 131 ? -10.827 41.432 16.552 1.00 50.42 131 LEU A N 1
ATOM 1704 C CA . LEU A 1 131 ? -11.467 41.921 17.754 1.00 54.27 131 LEU A CA 1
ATOM 1705 C C . LEU A 1 131 ? -12.380 43.094 17.424 1.00 55.69 131 LEU A C 1
ATOM 1706 O O . LEU A 1 131 ? -13.537 43.137 17.855 1.00 52.52 131 LEU A O 1
ATOM 1722 N N . PHE A 1 132 ? -11.883 44.029 16.606 1.00 57.44 132 PHE A N 1
ATOM 1723 C CA . PHE A 1 132 ? -12.653 45.204 16.212 1.00 54.85 132 PHE A CA 1
ATOM 1724 C C . PHE A 1 132 ? -13.773 44.871 15.230 1.00 54.26 132 PHE A C 1
ATOM 1725 O O . PHE A 1 132 ? -14.783 45.578 15.192 1.00 57.14 132 PHE A O 1
ATOM 1742 N N . ARG A 1 133 ? -13.620 43.825 14.422 1.00 51.19 133 ARG A N 1
ATOM 1743 C CA . ARG A 1 133 ? -14.744 43.369 13.609 1.00 56.83 133 ARG A CA 1
ATOM 1744 C C . ARG A 1 133 ? -15.843 42.769 14.478 1.00 54.54 133 ARG A C 1
ATOM 1745 O O . ARG A 1 133 ? -17.011 43.167 14.387 1.00 53.83 133 ARG A O 1
ATOM 1766 N N . ALA A 1 134 ? -15.485 41.787 15.308 1.00 54.15 134 ALA A N 1
ATOM 1767 C CA . ALA A 1 134 ? -16.430 41.202 16.249 1.00 51.71 134 ALA A CA 1
ATOM 1768 C C . ALA A 1 134 ? -17.122 42.263 17.092 1.00 55.59 134 ALA A C 1
ATOM 1769 O O . ALA A 1 134 ? -18.295 42.104 17.455 1.00 57.00 134 ALA A O 1
ATOM 1776 N N . ILE A 1 135 ? -16.422 43.353 17.408 1.00 50.61 135 ILE A N 1
ATOM 1777 C CA . ILE A 1 135 ? -17.035 44.405 18.207 1.00 51.26 135 ILE A CA 1
ATOM 1778 C C . ILE A 1 135 ? -18.081 45.159 17.397 1.00 57.50 135 ILE A C 1
ATOM 1779 O O . ILE A 1 135 ? -19.151 45.500 17.915 1.00 59.78 135 ILE A O 1
ATOM 1795 N N . GLU A 1 136 ? -17.814 45.415 16.111 1.00 58.16 136 GLU A N 1
ATOM 1796 C CA . GLU A 1 136 ? -18.803 46.150 15.330 1.00 58.36 136 GLU A CA 1
ATOM 1797 C C . GLU A 1 136 ? -19.958 45.252 14.880 1.00 58.95 136 GLU A C 1
ATOM 1798 O O . GLU A 1 136 ? -21.104 45.715 14.807 1.00 56.98 136 GLU A O 1
ATOM 1810 N N . GLU A 1 137 ? -19.703 43.968 14.620 1.00 55.42 137 GLU A N 1
ATOM 1811 C CA . GLU A 1 137 ? -20.818 43.093 14.281 1.00 52.82 137 GLU A CA 1
ATOM 1812 C C . GLU A 1 137 ? -21.772 42.893 15.446 1.00 56.73 137 GLU A C 1
ATOM 1813 O O . GLU A 1 137 ? -22.835 42.306 15.248 1.00 58.76 137 GLU A O 1
ATOM 1817 N N . THR A 1 138 ? -21.416 43.340 16.656 1.00 57.35 138 THR A N 1
ATOM 1818 C CA . THR A 1 138 ? -22.310 43.249 17.802 1.00 55.44 138 THR A CA 1
ATOM 1819 C C . THR A 1 138 ? -22.612 44.597 18.451 1.00 55.02 138 THR A C 1
ATOM 1820 O O . THR A 1 138 ? -23.282 44.630 19.487 1.00 55.01 138 THR A O 1
ATOM 1831 N N . SER A 1 139 ? -22.157 45.707 17.873 1.00 52.94 139 SER A N 1
ATOM 1832 C CA . SER A 1 139 ? -22.467 47.019 18.427 1.00 52.21 139 SER A CA 1
ATOM 1833 C C . SER A 1 139 ? -23.894 47.458 18.150 1.00 56.99 139 SER A C 1
ATOM 1834 O O . SER A 1 139 ? -24.262 48.576 18.532 1.00 55.92 139 SER A O 1
ATOM 1842 N N . ASN A 1 140 ? -24.685 46.640 17.455 1.00 54.19 140 ASN A N 1
ATOM 1843 C CA . ASN A 1 140 ? -26.120 46.873 17.396 1.00 52.74 140 ASN A CA 1
ATOM 1844 C C . ASN A 1 140 ? -26.680 46.908 18.808 1.00 52.50 140 ASN A C 1
ATOM 1845 O O . ASN A 1 140 ? -27.413 47.831 19.185 1.00 52.21 140 ASN A O 1
ATOM 1856 N N . ASP A 1 141 ? -26.292 45.910 19.616 1.00 52.94 141 ASP A N 1
ATOM 1857 C CA . ASP A 1 141 ? -26.825 45.651 20.942 1.00 49.44 141 ASP A CA 1
ATOM 1858 C C . ASP A 1 141 ? -25.918 46.119 22.070 1.00 51.44 141 ASP A C 1
ATOM 1859 O O . ASP A 1 141 ? -26.402 46.266 23.200 1.00 52.86 141 ASP A O 1
ATOM 1868 N N . MET A 1 142 ? -24.626 46.346 21.802 1.00 50.92 142 MET A N 1
ATOM 1869 C CA . MET A 1 142 ? -23.625 46.513 22.849 1.00 47.06 142 MET A CA 1
ATOM 1870 C C . MET A 1 142 ? -22.777 47.763 22.635 1.00 49.60 142 MET A C 1
ATOM 1871 O O . MET A 1 142 ? -22.520 48.183 21.502 1.00 51.44 142 MET A O 1
ATOM 1885 N N . GLU A 1 143 ? -22.335 48.350 23.746 1.00 51.23 143 GLU A N 1
ATOM 1886 C CA . GLU A 1 143 ? -21.284 49.361 23.725 1.00 51.12 143 GLU A CA 1
ATOM 1887 C C . GLU A 1 143 ? -19.982 48.739 24.205 1.00 43.00 143 GLU A C 1
ATOM 1888 O O . GLU A 1 143 ? -19.988 47.912 25.119 1.00 42.57 143 GLU A O 1
ATOM 1900 N N . TYR A 1 144 ? -18.870 49.124 23.572 1.00 46.39 144 TYR A N 1
ATOM 1901 C CA . TYR A 1 144 ? -17.564 48.580 23.919 1.00 49.21 144 TYR A CA 1
ATOM 1902 C C . TYR A 1 144 ? -16.557 49.682 24.212 1.00 49.10 144 TYR A C 1
ATOM 1903 O O . TYR A 1 144 ? -16.598 50.770 23.628 1.00 45.25 144 TYR A O 1
ATOM 1921 N N . GLU A 1 145 ? -15.664 49.374 25.149 1.00 53.08 145 GLU A N 1
ATOM 1922 C CA . GLU A 1 145 ? -14.453 50.141 25.404 1.00 56.74 145 GLU A CA 1
ATOM 1923 C C . GLU A 1 145 ? -13.269 49.197 25.246 1.00 51.11 145 GLU A C 1
ATOM 1924 O O . GLU A 1 145 ? -13.287 48.075 25.768 1.00 49.41 145 GLU A O 1
ATOM 1936 N N . VAL A 1 146 ? -12.255 49.634 24.506 1.00 49.75 146 VAL A N 1
ATOM 1937 C CA . VAL A 1 146 ? -11.070 48.827 24.257 1.00 46.76 146 VAL A CA 1
ATOM 1938 C C . VAL A 1 146 ? -9.841 49.662 24.550 1.00 52.04 146 VAL A C 1
ATOM 1939 O O . VAL A 1 146 ? -9.682 50.747 23.981 1.00 56.96 146 VAL A O 1
ATOM 1952 N N . SER A 1 147 ? -8.966 49.148 25.412 1.00 52.80 147 SER A N 1
ATOM 1953 C CA . SER A 1 147 ? -7.630 49.697 25.594 1.00 54.02 147 SER A CA 1
ATOM 1954 C C . SER A 1 147 ? -6.599 48.578 25.505 1.00 50.05 147 SER A C 1
ATOM 1955 O O . SER A 1 147 ? -6.891 47.422 25.826 1.00 47.16 147 SER A O 1
ATOM 1963 N N . MET A 1 148 ? -5.387 48.927 25.061 1.00 52.23 148 MET A N 1
ATOM 1964 C CA . MET A 1 148 ? -4.275 47.980 25.053 1.00 52.38 148 MET A CA 1
ATOM 1965 C C . MET A 1 148 ? -3.020 48.629 25.604 1.00 50.93 148 MET A C 1
ATOM 1966 O O . MET A 1 148 ? -2.801 49.831 25.450 1.00 58.76 148 MET A O 1
ATOM 1980 N N . SER A 1 149 ? -2.192 47.815 26.241 1.00 48.89 149 SER A N 1
ATOM 1981 C CA . SER A 1 149 ? -0.900 48.253 26.734 1.00 48.12 149 SER A CA 1
ATOM 1982 C C . SER A 1 149 ? 0.153 47.267 26.278 1.00 47.65 149 SER A C 1
ATOM 1983 O O . SER A 1 149 ? -0.155 46.134 25.908 1.00 48.11 149 SER A O 1
ATOM 1991 N N . TYR A 1 150 ? 1.408 47.697 26.338 1.00 49.31 150 TYR A N 1
ATOM 1992 C CA . TYR A 1 150 ? 2.513 46.865 25.864 1.00 50.52 150 TYR A CA 1
ATOM 1993 C C . TYR A 1 150 ? 3.716 47.141 26.754 1.00 49.57 150 TYR A C 1
ATOM 1994 O O . TYR A 1 150 ? 4.300 48.223 26.685 1.00 51.49 150 TYR A O 1
ATOM 2012 N N . LEU A 1 151 ? 4.084 46.172 27.585 1.00 49.95 151 LEU A N 1
ATOM 2013 C CA . LEU A 1 151 ? 5.080 46.389 28.624 1.00 50.19 151 LEU A CA 1
ATOM 2014 C C . LEU A 1 151 ? 6.180 45.331 28.534 1.00 48.16 151 LEU A C 1
ATOM 2015 O O . LEU A 1 151 ? 6.018 44.288 27.890 1.00 45.91 151 LEU A O 1
ATOM 2031 N N . GLU A 1 152 ? 7.318 45.628 29.164 1.00 43.63 152 GLU A N 1
ATOM 2032 C CA . GLU A 1 152 ? 8.368 44.645 29.366 1.00 42.89 152 GLU A CA 1
ATOM 2033 C C . GLU A 1 152 ? 8.423 44.236 30.827 1.00 44.80 152 GLU A C 1
ATOM 2034 O O . GLU A 1 152 ? 8.146 45.040 31.715 1.00 46.51 152 GLU A O 1
ATOM 2046 N N . ILE A 1 153 ? 8.753 42.967 31.058 1.00 45.61 153 ILE A N 1
ATOM 2047 C CA . ILE A 1 153 ? 9.305 42.495 32.325 1.00 50.02 153 ILE A CA 1
ATOM 2048 C C . ILE A 1 153 ? 10.707 41.980 32.031 1.00 49.08 153 ILE A C 1
ATOM 2049 O O . ILE A 1 153 ? 10.883 41.026 31.260 1.00 49.39 153 ILE A O 1
ATOM 2065 N N . TYR A 1 154 ? 11.700 42.628 32.620 1.00 52.68 154 TYR A N 1
ATOM 2066 C CA . TYR A 1 154 ? 13.101 42.268 32.452 1.00 51.19 154 TYR A CA 1
ATOM 2067 C C . TYR A 1 154 ? 13.698 42.188 33.845 1.00 54.21 154 TYR A C 1
ATOM 2068 O O . TYR A 1 154 ? 13.780 43.203 34.541 1.00 59.93 154 TYR A O 1
ATOM 2086 N N . ASN A 1 155 ? 14.118 40.999 34.255 1.00 55.64 155 ASN A N 1
ATOM 2087 C CA . ASN A 1 155 ? 14.656 40.810 35.600 1.00 59.54 155 ASN A CA 1
ATOM 2088 C C . ASN A 1 155 ? 13.715 41.422 36.631 1.00 60.27 155 ASN A C 1
ATOM 2089 O O . ASN A 1 155 ? 14.108 42.228 37.475 1.00 61.15 155 ASN A O 1
ATOM 2100 N N . GLU A 1 156 ? 12.440 41.075 36.509 1.00 63.67 156 GLU A N 1
ATOM 2101 C CA . GLU A 1 156 ? 11.379 41.519 37.407 1.00 62.13 156 GLU A CA 1
ATOM 2102 C C . GLU A 1 156 ? 11.219 43.033 37.461 1.00 59.58 156 GLU A C 1
ATOM 2103 O O . GLU A 1 156 ? 10.522 43.533 38.348 1.00 61.11 156 GLU A O 1
ATOM 2115 N N . MET A 1 157 ? 11.814 43.776 36.525 1.00 58.50 157 MET A N 1
ATOM 2116 C CA . MET A 1 157 ? 11.577 45.212 36.393 1.00 57.68 157 MET A CA 1
ATOM 2117 C C . MET A 1 157 ? 10.619 45.468 35.232 1.00 58.72 157 MET A C 1
ATOM 2118 O O . MET A 1 157 ? 10.810 44.945 34.128 1.00 54.86 157 MET A O 1
ATOM 2132 N N . ILE A 1 158 ? 9.598 46.279 35.480 1.00 53.62 158 ILE A N 1
ATOM 2133 C CA . ILE A 1 158 ? 8.565 46.543 34.495 1.00 47.68 158 ILE A CA 1
ATOM 2134 C C . ILE A 1 158 ? 8.813 47.891 33.848 1.00 46.78 158 ILE A C 1
ATOM 2135 O O . ILE A 1 158 ? 8.996 48.895 34.538 1.00 53.00 158 ILE A O 1
ATOM 2151 N N . ARG A 1 159 ? 8.790 47.917 32.524 1.00 49.11 159 ARG A N 1
ATOM 2152 C CA . ARG A 1 159 ? 8.855 49.146 31.750 1.00 47.05 159 ARG A CA 1
ATOM 2153 C C . ARG A 1 159 ? 7.667 49.213 30.805 1.00 50.20 159 ARG A C 1
ATOM 2154 O O . ARG A 1 159 ? 7.150 48.182 30.364 1.00 49.97 159 ARG A O 1
ATOM 2175 N N . ASP A 1 160 ? 7.238 50.439 30.497 1.00 55.48 160 ASP A N 1
ATOM 2176 C CA . ASP A 1 160 ? 6.205 50.689 29.490 1.00 50.47 160 ASP A CA 1
ATOM 2177 C C . ASP A 1 160 ? 6.881 50.750 28.130 1.00 53.47 160 ASP A C 1
ATOM 2178 O O . ASP A 1 160 ? 7.611 51.695 27.838 1.00 59.13 160 ASP A O 1
ATOM 2187 N N . LEU A 1 161 ? 6.633 49.755 27.287 1.00 51.23 161 LEU A N 1
ATOM 2188 C CA . LEU A 1 161 ? 7.333 49.734 26.012 1.00 53.47 161 LEU A CA 1
ATOM 2189 C C . LEU A 1 161 ? 6.883 50.835 25.064 1.00 54.70 161 LEU A C 1
ATOM 2190 O O . LEU A 1 161 ? 7.543 51.042 24.041 1.00 53.20 161 LEU A O 1
ATOM 2206 N N . LEU A 1 162 ? 5.774 51.521 25.358 1.00 53.68 162 LEU A N 1
ATOM 2207 C CA . LEU A 1 162 ? 5.259 52.565 24.481 1.00 55.31 162 LEU A CA 1
ATOM 2208 C C . LEU A 1 162 ? 5.641 53.958 24.950 1.00 57.97 162 LEU A C 1
ATOM 2209 O O . LEU A 1 162 ? 5.367 54.932 24.246 1.00 58.09 162 LEU A O 1
ATOM 2225 N N . ASN A 1 163 ? 6.271 54.064 26.112 1.00 62.71 163 ASN A N 1
ATOM 2226 C CA . ASN A 1 163 ? 6.696 55.302 26.743 1.00 60.72 163 ASN A CA 1
ATOM 2227 C C . ASN A 1 163 ? 7.816 54.949 27.726 1.00 60.95 163 ASN A C 1
ATOM 2228 O O . ASN A 1 163 ? 7.613 54.970 28.950 1.00 58.68 163 ASN A O 1
ATOM 2239 N N . PRO A 1 164 ? 9.003 54.588 27.220 1.00 57.14 164 PRO A N 1
ATOM 2240 C CA . PRO A 1 164 ? 10.116 54.232 28.117 1.00 55.10 164 PRO A CA 1
ATOM 2241 C C . PRO A 1 164 ? 10.524 55.341 29.071 1.00 64.88 164 PRO A C 1
ATOM 2242 O O . PRO A 1 164 ? 11.080 55.048 30.139 1.00 63.59 164 PRO A O 1
ATOM 2253 N N . ALA A 1 165 ? 10.262 56.603 28.719 1.00 71.33 165 ALA A N 1
ATOM 2254 C CA . ALA A 1 165 ? 10.716 57.723 29.536 1.00 67.77 165 ALA A CA 1
ATOM 2255 C C . ALA A 1 165 ? 10.180 57.635 30.954 1.00 69.09 165 ALA A C 1
ATOM 2256 O O . ALA A 1 165 ? 10.871 58.021 31.907 1.00 72.36 165 ALA A O 1
ATOM 2263 N N . LEU A 1 166 ? 8.950 57.128 31.114 1.00 64.71 166 LEU A N 1
ATOM 2264 C CA . LEU A 1 166 ? 8.334 57.038 32.436 1.00 66.43 166 LEU A CA 1
ATOM 2265 C C . LEU A 1 166 ? 9.193 56.239 33.411 1.00 67.17 166 LEU A C 1
ATOM 2266 O O . LEU A 1 166 ? 9.224 56.541 34.615 1.00 67.99 166 LEU A O 1
ATOM 2270 N N . GLY A 1 167 ? 9.905 55.234 32.917 1.00 62.19 167 GLY A N 1
ATOM 2271 C CA . GLY A 1 167 ? 10.807 54.480 33.754 1.00 63.47 167 GLY A CA 1
ATOM 2272 C C . GLY A 1 167 ? 10.143 53.281 34.402 1.00 65.74 167 GLY A C 1
ATOM 2273 O O . GLY A 1 167 ? 9.137 52.742 33.926 1.00 66.30 167 GLY A O 1
ATOM 2277 N N . TYR A 1 168 ? 10.728 52.860 35.523 1.00 61.94 168 TYR A N 1
ATOM 2278 C CA . TYR A 1 168 ? 10.279 51.651 36.199 1.00 60.87 168 TYR A CA 1
ATOM 2279 C C . TYR A 1 168 ? 8.914 51.880 36.827 1.00 61.99 168 TYR A C 1
ATOM 2280 O O . TYR A 1 168 ? 8.729 52.811 37.620 1.00 63.73 168 TYR A O 1
ATOM 2298 N N . LEU A 1 169 ? 7.964 51.030 36.466 1.00 57.39 169 LEU A N 1
ATOM 2299 C CA . LEU A 1 169 ? 6.604 51.101 36.962 1.00 56.80 169 LEU A CA 1
ATOM 2300 C C . LEU A 1 169 ? 6.371 49.988 37.977 1.00 58.42 169 LEU A C 1
ATOM 2301 O O . LEU A 1 169 ? 7.075 48.974 37.995 1.00 53.47 169 LEU A O 1
ATOM 2317 N N . GLU A 1 170 ? 5.392 50.207 38.850 1.00 58.69 170 GLU A N 1
ATOM 2318 C CA . GLU A 1 170 ? 5.011 49.230 39.859 1.00 63.08 170 GLU A CA 1
ATOM 2319 C C . GLU A 1 170 ? 3.611 48.688 39.573 1.00 66.47 170 GLU A C 1
ATOM 2320 O O . GLU A 1 170 ? 2.870 49.207 38.732 1.00 62.35 170 GLU A O 1
ATOM 2324 N N . LEU A 1 171 ? 3.259 47.618 40.292 1.00 71.43 171 LEU A N 1
ATOM 2325 C CA . LEU A 1 171 ? 1.988 46.917 40.129 1.00 68.45 171 LEU A CA 1
ATOM 2326 C C . LEU A 1 171 ? 1.034 47.339 41.238 1.00 76.34 171 LEU A C 1
ATOM 2327 O O . LEU A 1 171 ? 1.245 46.993 42.406 1.00 80.29 171 LEU A O 1
ATOM 2343 N N . ARG A 1 172 ? -0.007 48.081 40.875 1.00 76.66 172 ARG A N 1
ATOM 2344 C CA . ARG A 1 172 ? -0.991 48.547 41.845 1.00 78.27 172 ARG A CA 1
ATOM 2345 C C . ARG A 1 172 ? -2.373 47.975 41.548 1.00 78.94 172 ARG A C 1
ATOM 2346 O O . ARG A 1 172 ? -2.781 47.881 40.390 1.00 73.98 172 ARG A O 1
ATOM 2350 N N . GLU A 1 173 ? -3.089 47.593 42.600 1.00 80.49 173 GLU A N 1
ATOM 2351 C CA . GLU A 1 173 ? -4.425 47.029 42.454 1.00 87.58 173 GLU A CA 1
ATOM 2352 C C . GLU A 1 173 ? -5.468 48.125 42.264 1.00 93.48 173 GLU A C 1
ATOM 2353 O O . GLU A 1 173 ? -5.612 49.011 43.106 1.00 96.61 173 GLU A O 1
ATOM 2357 N N . ASP A 1 174 ? -6.193 48.058 41.152 1.00 93.79 174 ASP A N 1
ATOM 2358 C CA . ASP A 1 174 ? -7.224 49.044 40.850 1.00 91.07 174 ASP A CA 1
ATOM 2359 C C . ASP A 1 174 ? -8.513 48.360 40.410 1.00 93.85 174 ASP A C 1
ATOM 2360 O O . ASP A 1 174 ? -9.017 48.609 39.315 1.00 100.46 174 ASP A O 1
ATOM 2369 N N . SER A 1 175 ? -9.042 47.497 41.271 1.00 30.00 175 SER A N 1
ATOM 2370 C CA . SER A 1 175 ? -10.273 46.775 40.973 1.00 30.00 175 SER A CA 1
ATOM 2371 C C . SER A 1 175 ? -11.476 47.487 41.581 1.00 30.00 175 SER A C 1
ATOM 2372 O O . SER A 1 175 ? -12.548 47.541 40.977 1.00 30.00 175 SER A O 1
ATOM 2377 N N . VAL A 1 178 ? -8.548 44.682 40.085 1.00 91.67 178 VAL A N 1
ATOM 2378 C CA . VAL A 1 178 ? -7.702 44.041 39.085 1.00 83.34 178 VAL A CA 1
ATOM 2379 C C . VAL A 1 178 ? -6.282 44.596 39.125 1.00 77.44 178 VAL A C 1
ATOM 2380 O O . VAL A 1 178 ? -6.079 45.794 39.316 1.00 78.11 178 VAL A O 1
ATOM 2392 N N . ILE A 1 179 ? -5.303 43.715 38.943 1.00 77.30 179 ILE A N 1
ATOM 2393 C CA . ILE A 1 179 ? -3.901 44.115 38.959 1.00 74.60 179 ILE A CA 1
ATOM 2394 C C . ILE A 1 179 ? -3.502 44.775 37.643 1.00 72.44 179 ILE A C 1
ATOM 2395 O O . ILE A 1 179 ? -3.578 44.159 36.580 1.00 67.27 179 ILE A O 1
ATOM 2411 N N . GLN A 1 180 ? -3.075 46.031 37.723 1.00 67.51 180 GLN A N 1
ATOM 2412 C CA . GLN A 1 180 ? -2.664 46.774 36.544 1.00 62.16 180 GLN A CA 1
ATOM 2413 C C . GLN A 1 180 ? -1.300 47.391 36.817 1.00 65.08 180 GLN A C 1
ATOM 2414 O O . GLN A 1 180 ? -0.921 47.639 37.967 1.00 66.70 180 GLN A O 1
ATOM 2418 N N . VAL A 1 181 ? -0.545 47.601 35.739 1.00 61.25 181 VAL A N 1
ATOM 2419 C CA . VAL A 1 181 ? 0.702 48.353 35.818 1.00 63.68 181 VAL A CA 1
ATOM 2420 C C . VAL A 1 181 ? 0.358 49.831 36.016 1.00 66.17 181 VAL A C 1
ATOM 2421 O O . VAL A 1 181 ? -0.131 50.502 35.098 1.00 62.32 181 VAL A O 1
ATOM 2434 N N . ALA A 1 182 ? 0.615 50.338 37.221 1.00 60.72 182 ALA A N 1
ATOM 2435 C CA . ALA A 1 182 ? 0.325 51.716 37.584 1.00 55.72 182 ALA A CA 1
ATOM 2436 C C . ALA A 1 182 ? 1.036 52.718 36.681 1.00 61.43 182 ALA A C 1
ATOM 2437 O O . ALA A 1 182 ? 2.262 52.868 36.757 1.00 65.77 182 ALA A O 1
ATOM 2444 N N . GLY A 1 183 ? 0.275 53.405 35.825 1.00 59.72 183 GLY A N 1
ATOM 2445 C CA . GLY A 1 183 ? 0.781 54.503 35.018 1.00 56.08 183 GLY A CA 1
ATOM 2446 C C . GLY A 1 183 ? 0.992 54.208 33.544 1.00 61.02 183 GLY A C 1
ATOM 2447 O O . GLY A 1 183 ? 1.479 55.084 32.820 1.00 57.02 183 GLY A O 1
ATOM 2451 N N . ILE A 1 184 ? 0.639 53.029 33.064 1.00 60.03 184 ILE A N 1
ATOM 2452 C CA . ILE A 1 184 ? 1.052 52.624 31.727 1.00 61.31 184 ILE A CA 1
ATOM 2453 C C . ILE A 1 184 ? 0.133 53.241 30.674 1.00 59.97 184 ILE A C 1
ATOM 2454 O O . ILE A 1 184 ? -1.076 53.399 30.870 1.00 57.49 184 ILE A O 1
ATOM 2470 N N . THR A 1 185 ? 0.732 53.589 29.541 1.00 56.20 185 THR A N 1
ATOM 2471 C CA . THR A 1 185 ? 0.018 54.092 28.378 1.00 56.29 185 THR A CA 1
ATOM 2472 C C . THR A 1 185 ? -1.078 53.133 27.906 1.00 60.06 185 THR A C 1
ATOM 2473 O O . THR A 1 185 ? -0.951 51.910 27.996 1.00 60.44 185 THR A O 1
ATOM 2484 N N . GLU A 1 186 ? -2.160 53.705 27.370 1.00 63.68 186 GLU A N 1
ATOM 2485 C CA . GLU A 1 186 ? -3.295 52.931 26.881 1.00 62.42 186 GLU A CA 1
ATOM 2486 C C . GLU A 1 186 ? -3.757 53.475 25.541 1.00 61.99 186 GLU A C 1
ATOM 2487 O O . GLU A 1 186 ? -4.216 54.615 25.465 1.00 67.84 186 GLU A O 1
ATOM 2499 N N . VAL A 1 187 ? -3.665 52.641 24.502 1.00 62.02 187 VAL A N 1
ATOM 2500 C CA . VAL A 1 187 ? -4.017 52.967 23.124 1.00 62.55 187 VAL A CA 1
ATOM 2501 C C . VAL A 1 187 ? -5.433 52.473 22.827 1.00 67.66 187 VAL A C 1
ATOM 2502 O O . VAL A 1 187 ? -5.931 51.539 23.468 1.00 64.05 187 VAL A O 1
ATOM 2515 N N . SER A 1 188 ? -6.105 53.124 21.852 1.00 73.44 188 SER A N 1
ATOM 2516 C CA . SER A 1 188 ? -7.445 52.723 21.429 1.00 71.85 188 SER A CA 1
ATOM 2517 C C . SER A 1 188 ? -7.667 52.811 19.920 1.00 77.74 188 SER A C 1
ATOM 2518 O O . SER A 1 188 ? -8.823 52.710 19.479 1.00 77.33 188 S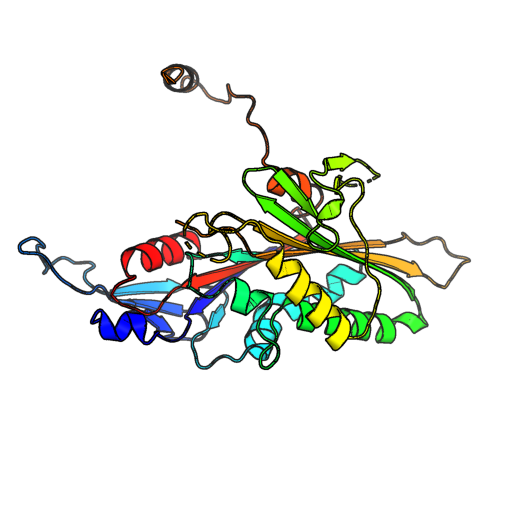ER A O 1
ATOM 2526 N N . THR A 1 189 ? -6.621 53.017 19.118 1.00 74.45 189 THR A N 1
ATOM 2527 C CA . THR A 1 189 ? -6.805 53.139 17.677 1.00 75.29 189 THR A CA 1
ATOM 2528 C C . THR A 1 189 ? -7.165 51.790 17.063 1.00 72.60 189 THR A C 1
ATOM 2529 O O . THR A 1 189 ? -6.730 50.728 17.524 1.00 63.86 189 THR A O 1
ATOM 2540 N N . ILE A 1 190 ? -7.976 51.846 16.007 1.00 72.34 190 ILE A N 1
ATOM 2541 C CA . ILE A 1 190 ? -8.496 50.650 15.365 1.00 66.50 190 ILE A CA 1
ATOM 2542 C C . ILE A 1 190 ? -7.779 50.313 14.061 1.00 68.62 190 ILE A C 1
ATOM 2543 O O . ILE A 1 190 ? -8.063 49.266 13.468 1.00 67.55 190 ILE A O 1
ATOM 2547 N N . ASN A 1 191 ? -6.848 51.152 13.609 1.00 67.46 191 ASN A N 1
ATOM 2548 C CA . ASN A 1 191 ? -6.145 50.909 12.354 1.00 68.64 191 ASN A CA 1
ATOM 2549 C C . ASN A 1 191 ? -4.927 50.020 12.601 1.00 68.42 191 ASN A C 1
ATOM 2550 O O . ASN A 1 191 ? -4.145 50.271 13.528 1.00 66.63 191 ASN A O 1
ATOM 2561 N N . ALA A 1 192 ? -4.778 48.979 11.762 1.00 65.58 192 ALA A N 1
ATOM 2562 C CA . ALA A 1 192 ? -3.757 47.943 11.931 1.00 65.27 192 ALA A CA 1
ATOM 2563 C C . ALA A 1 192 ? -2.364 48.368 11.483 1.00 66.10 192 ALA A C 1
ATOM 2564 O O . ALA A 1 192 ? -1.378 47.786 11.951 1.00 59.76 192 ALA A O 1
ATOM 2571 N N . LYS A 1 193 ? -2.252 49.324 10.558 1.00 67.35 193 LYS A N 1
ATOM 2572 C CA . LYS A 1 193 ? -0.943 49.908 10.293 1.00 65.57 193 LYS A CA 1
ATOM 2573 C C . LYS A 1 193 ? -0.444 50.674 11.512 1.00 63.92 193 LYS A C 1
AT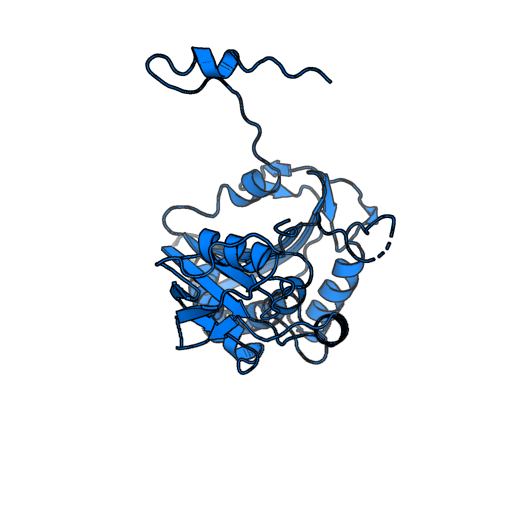OM 2574 O O . LYS A 1 193 ? 0.720 50.541 11.906 1.00 60.29 193 LYS A O 1
ATOM 2578 N N . GLU A 1 194 ? -1.321 51.459 12.141 1.00 67.13 194 GLU A N 1
ATOM 2579 C CA . GLU A 1 194 ? -0.914 52.228 13.312 1.00 70.88 194 GLU A CA 1
ATOM 2580 C C . GLU A 1 194 ? -0.494 51.310 14.456 1.00 65.34 194 GLU A C 1
ATOM 2581 O O . GLU A 1 194 ? 0.579 51.488 15.045 1.00 63.83 194 GLU A O 1
ATOM 2593 N N . ILE A 1 195 ? -1.332 50.321 14.781 1.00 61.62 195 ILE A N 1
ATOM 2594 C CA . ILE A 1 195 ? -0.987 49.352 15.822 1.00 60.42 195 ILE A CA 1
ATOM 2595 C C . ILE A 1 195 ? 0.368 48.728 15.536 1.00 60.09 195 ILE A C 1
ATOM 2596 O O . ILE A 1 195 ? 1.261 48.700 16.394 1.00 57.17 195 ILE A O 1
ATOM 2612 N N . MET A 1 196 ? 0.544 48.240 14.305 1.00 63.17 196 MET A N 1
ATOM 2613 C CA . MET A 1 196 ? 1.774 47.554 13.919 1.00 61.90 196 MET A CA 1
ATOM 2614 C C . MET A 1 196 ? 2.994 48.463 14.059 1.00 59.79 196 MET A C 1
ATOM 2615 O O . MET A 1 196 ? 4.059 48.020 14.507 1.00 58.98 196 MET A O 1
ATOM 2629 N N . GLN A 1 197 ? 2.862 49.739 13.684 1.00 59.24 197 GLN A N 1
ATOM 2630 C CA . GLN A 1 197 ? 3.971 50.663 13.881 1.00 57.57 197 GLN A CA 1
ATOM 2631 C C . GLN A 1 197 ? 4.214 50.902 15.367 1.00 58.57 197 GLN A C 1
ATOM 2632 O O . GLN A 1 197 ? 5.370 50.932 15.813 1.00 53.84 197 GLN A O 1
ATOM 2636 N N . LEU A 1 198 ? 3.134 51.042 16.150 1.00 57.09 198 LEU A N 1
ATOM 2637 C CA . LEU A 1 198 ? 3.265 51.162 17.598 1.00 55.34 198 LEU A CA 1
ATOM 2638 C C . LEU A 1 198 ? 4.062 50.001 18.167 1.00 56.99 198 LEU A C 1
ATOM 2639 O O . LEU A 1 198 ? 5.056 50.196 18.876 1.00 53.32 198 LEU A O 1
ATOM 2655 N N . LEU A 1 199 ? 3.625 48.776 17.852 1.00 56.93 199 LEU A N 1
ATOM 2656 C CA . LEU A 1 199 ? 4.216 47.573 18.424 1.00 51.78 199 LEU A CA 1
ATOM 2657 C C . LEU A 1 199 ? 5.618 47.318 17.899 1.00 52.64 199 LEU A C 1
ATOM 2658 O O . LEU A 1 199 ? 6.447 46.768 18.628 1.00 46.57 199 LEU A O 1
ATOM 2674 N N . MET A 1 200 ? 5.901 47.701 16.647 1.00 56.15 200 MET A N 1
ATOM 2675 C CA . MET A 1 200 ? 7.262 47.584 16.134 1.00 54.81 200 MET A CA 1
ATOM 2676 C C . MET A 1 200 ? 8.207 48.495 16.910 1.00 50.94 200 MET A C 1
ATOM 2677 O O . MET A 1 200 ? 9.227 48.045 17.435 1.00 50.54 200 MET A O 1
ATOM 2691 N N . LYS A 1 201 ? 7.867 49.778 17.017 1.00 54.58 201 LYS A N 1
ATOM 2692 C CA . LYS A 1 201 ? 8.730 50.724 17.724 1.00 54.99 201 LYS A CA 1
ATOM 2693 C C . LYS A 1 201 ? 8.842 50.383 19.206 1.00 57.82 201 LYS A C 1
ATOM 2694 O O . LYS A 1 201 ? 9.933 50.487 19.793 1.00 53.44 201 LYS A O 1
ATOM 2698 N N . GLY A 1 202 ? 7.718 49.991 19.831 1.00 53.97 202 GLY A N 1
ATOM 2699 C CA . GLY A 1 202 ? 7.750 49.608 21.231 1.00 52.37 202 GLY A CA 1
ATOM 2700 C C . GLY A 1 202 ? 8.607 48.383 21.480 1.00 55.00 202 GLY A C 1
ATOM 2701 O O . GLY A 1 202 ? 9.190 48.226 22.560 1.00 54.98 202 GLY A O 1
ATOM 2705 N N . ASN A 1 203 ? 8.695 47.501 20.486 1.00 49.34 203 ASN A N 1
ATOM 2706 C CA . ASN A 1 203 ? 9.550 46.334 20.590 1.00 47.93 203 ASN A CA 1
ATOM 2707 C C . ASN A 1 203 ? 11.024 46.723 20.700 1.00 54.08 203 ASN A C 1
ATOM 2708 O O . ASN A 1 203 ? 11.811 46.029 21.353 1.00 54.46 203 ASN A O 1
ATOM 2719 N N . ARG A 1 204 ? 11.419 47.827 20.084 1.00 53.33 204 ARG A N 1
ATOM 2720 C CA . ARG A 1 204 ? 12.814 48.222 20.160 1.00 57.88 204 ARG A CA 1
ATOM 2721 C C . ARG A 1 204 ? 13.179 48.900 21.471 1.00 58.50 204 ARG A C 1
ATOM 2722 O O . ARG A 1 204 ? 14.356 49.185 21.685 1.00 66.48 204 ARG A O 1
ATOM 2743 N N . GLN A 1 205 ? 12.228 49.154 22.355 1.00 55.43 205 GLN A N 1
ATOM 2744 C CA . GLN A 1 205 ? 12.571 49.660 23.676 1.00 59.35 205 GLN A CA 1
ATOM 2745 C C . GLN A 1 205 ? 12.859 48.545 24.670 1.00 57.92 205 GLN A C 1
ATOM 2746 O O . GLN A 1 205 ? 13.314 48.830 25.787 1.00 51.81 205 GLN A O 1
ATOM 2760 N N . ARG A 1 206 ? 12.605 47.295 24.284 1.00 54.39 206 ARG A N 1
ATOM 2761 C CA . ARG A 1 206 ? 12.974 46.161 25.116 1.00 56.19 206 ARG A CA 1
ATOM 2762 C C . ARG A 1 206 ? 14.462 46.201 25.438 1.00 60.08 206 ARG A C 1
ATOM 2763 O O . ARG A 1 206 ? 15.296 46.444 24.561 1.00 61.39 206 ARG A O 1
ATOM 2784 N N . THR A 1 207 ? 14.783 45.964 26.709 1.00 55.57 207 THR A N 1
ATOM 2785 C CA . THR A 1 207 ? 16.162 45.888 27.170 1.00 53.07 207 THR A CA 1
ATOM 2786 C C . THR A 1 207 ? 17.011 44.994 26.266 1.00 66.26 207 THR A C 1
ATOM 2787 O O . THR A 1 207 ? 16.622 43.868 25.937 1.00 66.01 207 THR A O 1
ATOM 2798 N N . GLN A 1 208 ? 18.181 45.502 25.871 1.00 73.90 208 GLN A N 1
ATOM 2799 C CA . GLN A 1 208 ? 19.047 44.861 24.889 1.00 67.81 208 GLN A CA 1
ATOM 2800 C C . GLN A 1 208 ? 20.108 43.987 25.557 1.00 71.47 208 GLN A C 1
ATOM 2801 O O . GLN A 1 208 ? 20.407 44.124 26.743 1.00 73.53 208 GLN A O 1
ATOM 2805 N N . GLU A 1 209 ? 20.681 43.080 24.766 1.00 76.96 209 GLU A N 1
ATOM 2806 C CA . GLU A 1 209 ? 21.792 42.251 25.231 1.00 79.14 209 GLU A CA 1
ATOM 2807 C C . GLU A 1 209 ? 23.085 43.059 25.229 1.00 87.49 209 GLU A C 1
ATOM 2808 O O . GLU A 1 209 ? 23.443 43.645 24.196 1.00 87.19 209 GLU A O 1
ATOM 2820 N N . PRO A 1 210 ? 23.812 43.101 26.351 1.00 89.72 210 PRO A N 1
ATOM 2821 C CA . PRO A 1 210 ? 25.020 43.947 26.449 1.00 91.55 210 PRO A CA 1
ATOM 2822 C C . PRO A 1 210 ? 26.046 43.704 25.349 1.00 97.38 210 PRO A C 1
ATOM 2823 O O . PRO A 1 210 ? 26.827 44.609 25.014 1.00 94.85 210 PRO A O 1
ATOM 2834 N N . THR A 1 211 ? 26.059 42.510 24.774 1.00 93.50 211 THR A N 1
ATOM 2835 C CA . THR A 1 211 ? 26.948 42.193 23.675 1.00 92.39 211 THR A CA 1
ATOM 2836 C C . THR A 1 211 ? 26.359 42.605 22.316 1.00 97.35 211 THR A C 1
ATOM 2837 O O . THR A 1 211 ? 25.333 43.296 22.232 1.00 94.09 211 THR A O 1
ATOM 2848 N N . GLN A 1 215 ? 20.574 44.116 19.814 1.00 71.69 215 GLN A N 1
ATOM 2849 C CA . GLN A 1 215 ? 19.844 42.858 19.962 1.00 74.23 215 GLN A CA 1
ATOM 2850 C C . GLN A 1 215 ? 19.021 42.872 21.246 1.00 77.53 215 GLN A C 1
ATOM 2851 O O . GLN A 1 215 ? 19.479 43.406 22.251 1.00 76.60 215 GLN A O 1
ATOM 2854 N N . THR A 1 216 ? 17.816 42.287 21.199 1.00 74.43 216 THR A N 1
ATOM 2855 C CA . THR A 1 216 ? 16.932 42.192 22.361 1.00 64.87 216 THR A CA 1
ATOM 2856 C C . THR A 1 216 ? 17.398 41.085 23.298 1.00 70.31 216 THR A C 1
ATOM 2857 O O . THR A 1 216 ? 17.692 39.968 22.855 1.00 71.26 216 THR A O 1
ATOM 2868 N N . SER A 1 217 ? 17.438 41.384 24.596 1.00 67.62 217 SER A N 1
ATOM 2869 C CA . SER A 1 217 ? 17.847 40.380 25.566 1.00 64.42 217 SER A CA 1
ATOM 2870 C C . SER A 1 217 ? 16.968 39.141 25.483 1.00 64.98 217 SER A C 1
ATOM 2871 O O . SER A 1 217 ? 15.751 39.224 25.274 1.00 58.57 217 SER A O 1
ATOM 2879 N N . SER A 1 218 ? 17.610 37.982 25.647 1.00 63.64 218 SER A N 1
ATOM 2880 C CA . SER A 1 218 ? 16.923 36.708 25.766 1.00 57.70 218 SER A CA 1
ATOM 2881 C C . SER A 1 218 ? 16.087 36.618 27.034 1.00 56.13 218 SER A C 1
ATOM 2882 O O . SER A 1 218 ? 15.362 35.628 27.204 1.00 50.85 218 SER A O 1
ATOM 2890 N N . ARG A 1 219 ? 16.158 37.622 27.911 1.00 53.05 219 ARG A N 1
ATOM 2891 C CA . ARG A 1 219 ? 15.485 37.589 29.201 1.00 55.22 219 ARG A CA 1
ATOM 2892 C C . ARG A 1 219 ? 14.339 38.590 29.292 1.00 52.43 219 ARG A C 1
ATOM 2893 O O . ARG A 1 219 ? 13.936 38.972 30.393 1.00 56.92 219 ARG A O 1
ATOM 2914 N N . SER A 1 220 ? 13.812 39.029 28.166 1.00 50.91 220 SER A N 1
ATOM 2915 C CA . SER A 1 220 ? 12.799 40.068 28.129 1.00 47.19 220 SER A CA 1
ATOM 2916 C C . SER A 1 220 ? 11.459 39.429 27.791 1.00 49.79 220 SER A C 1
ATOM 2917 O O . SER A 1 220 ? 11.293 38.887 26.693 1.00 46.40 220 SER A O 1
ATOM 2925 N N . HIS A 1 221 ? 10.519 39.455 28.753 1.00 49.55 221 HIS A N 1
ATOM 2926 C CA . HIS A 1 221 ? 9.115 39.158 28.476 1.00 43.96 221 HIS A CA 1
ATOM 2927 C C . HIS A 1 221 ? 8.464 40.377 27.859 1.00 41.59 221 HIS A C 1
ATOM 2928 O O . HIS A 1 221 ? 8.615 41.488 28.373 1.00 43.10 221 HIS A O 1
ATOM 2942 N N . ALA A 1 222 ? 7.710 40.182 26.789 1.00 37.77 222 ALA A N 1
ATOM 2943 C CA . ALA A 1 222 ? 6.906 41.266 26.239 1.00 39.04 222 ALA A CA 1
ATOM 2944 C C . ALA A 1 222 ? 5.435 40.914 26.427 1.00 38.36 222 ALA A C 1
ATOM 2945 O O . ALA A 1 222 ? 4.984 39.845 26.011 1.00 36.49 222 ALA A O 1
ATOM 2952 N N . VAL A 1 223 ? 4.693 41.784 27.092 1.00 39.33 223 VAL A N 1
ATOM 2953 C CA . VAL A 1 223 ? 3.290 41.516 27.355 1.00 40.23 223 VAL A CA 1
ATOM 2954 C C . VAL A 1 223 ? 2.461 42.574 26.656 1.00 43.71 223 VAL A C 1
ATOM 2955 O O . VAL A 1 223 ? 2.627 43.777 26.903 1.00 42.30 223 VAL A O 1
ATOM 2968 N N . LEU A 1 224 ? 1.586 42.123 25.773 1.00 39.33 224 LEU A N 1
ATOM 2969 C CA . LEU A 1 224 ? 0.542 42.951 25.197 1.00 42.19 224 LEU A CA 1
ATOM 2970 C C . LEU A 1 224 ? -0.786 42.530 25.836 1.00 45.61 224 LEU A C 1
ATOM 2971 O O . LEU A 1 224 ? -1.199 41.363 25.731 1.00 41.23 224 LEU A O 1
ATOM 2987 N N . GLN A 1 225 ? -1.428 43.452 26.545 1.00 47.29 225 GLN A N 1
ATOM 2988 C CA . GLN A 1 225 ? -2.729 43.167 27.130 1.00 48.93 225 GLN A CA 1
ATOM 2989 C C . GLN A 1 225 ? -3.788 44.074 26.533 1.00 45.06 225 GLN A C 1
ATOM 2990 O O . GLN A 1 225 ? -3.547 45.255 26.293 1.00 45.18 225 GLN A O 1
ATOM 3004 N N . VAL A 1 226 ? -4.944 43.483 26.260 1.00 43.97 226 VAL A N 1
ATOM 3005 C CA . VAL A 1 226 ? -6.089 44.164 25.682 1.00 47.39 226 VAL A CA 1
ATOM 3006 C C . VAL A 1 226 ? -7.269 43.950 26.613 1.00 44.14 226 VAL A C 1
ATOM 3007 O O . VAL A 1 226 ? -7.647 42.805 26.884 1.00 41.08 226 VAL A O 1
ATOM 3020 N N . ALA A 1 227 ? -7.852 45.047 27.087 1.00 48.23 227 ALA A N 1
ATOM 3021 C CA . ALA A 1 227 ? -9.036 45.026 27.937 1.00 46.10 227 ALA A CA 1
ATOM 3022 C C . ALA A 1 227 ? -10.258 45.406 27.110 1.00 45.23 227 ALA A C 1
ATOM 3023 O O . ALA A 1 227 ? -10.162 46.246 26.210 1.00 49.46 227 ALA A O 1
ATOM 3030 N N . VAL A 1 228 ? -11.402 44.777 27.398 1.00 43.44 228 VAL A N 1
ATOM 3031 C CA . VAL A 1 228 ? -12.645 45.008 26.644 1.00 46.21 228 VAL A CA 1
ATOM 3032 C C . VAL A 1 228 ? -13.821 45.042 27.618 1.00 48.10 228 VAL A C 1
ATOM 3033 O O . VAL A 1 228 ? -14.157 44.020 28.230 1.00 49.99 228 VAL A O 1
ATOM 3046 N N . ARG A 1 229 ? -14.460 46.195 27.750 1.00 47.78 229 ARG A N 1
ATOM 3047 C CA . ARG A 1 229 ? -15.674 46.306 28.541 1.00 47.61 229 ARG A CA 1
ATOM 3048 C C . ARG A 1 229 ? -16.901 46.290 27.628 1.00 46.66 229 ARG A C 1
ATOM 3049 O O . ARG A 1 229 ? -16.887 46.849 26.527 1.00 45.52 229 ARG A O 1
ATOM 3070 N N . GLN A 1 230 ? -17.948 45.599 28.078 1.00 49.11 230 GLN A N 1
ATOM 3071 C CA . GLN A 1 230 ? -19.148 45.335 27.292 1.00 47.56 230 GLN A CA 1
ATOM 3072 C C . GLN A 1 230 ? -20.356 45.607 28.169 1.00 50.39 230 GLN A C 1
ATOM 3073 O O . GLN A 1 230 ? -20.567 44.909 29.169 1.00 52.36 230 GLN A O 1
ATOM 3087 N N . ARG A 1 231 ? -21.147 46.605 27.797 1.00 45.42 231 ARG A N 1
ATOM 3088 C CA . ARG A 1 231 ? -22.415 46.856 28.455 1.00 49.50 231 ARG A CA 1
ATOM 3089 C C . ARG A 1 231 ? -23.518 46.902 27.406 1.00 50.81 231 ARG A C 1
ATOM 3090 O O . ARG A 1 231 ? -23.285 47.236 26.241 1.00 51.02 231 ARG A O 1
ATOM 3111 N N . SER A 1 232 ? -24.724 46.552 27.839 1.00 55.28 232 SER A N 1
ATOM 3112 C CA . SER A 1 232 ? -25.894 46.541 26.975 1.00 49.73 232 SER A CA 1
ATOM 3113 C C . SER A 1 232 ? -26.375 47.955 26.676 1.00 46.75 232 SER A C 1
ATOM 3114 O O . SER A 1 232 ? -26.189 48.889 27.457 1.00 51.34 232 SER A O 1
ATOM 3122 N N . ARG A 1 233 ? -26.995 48.105 25.524 1.00 47.06 233 ARG A N 1
ATOM 3123 C CA . ARG A 1 233 ? -27.617 49.362 25.160 1.00 50.77 233 ARG A CA 1
ATOM 3124 C C . ARG A 1 233 ? -29.047 49.464 25.674 1.00 51.10 233 ARG A C 1
ATOM 3125 O O . ARG A 1 233 ? -29.630 50.553 25.627 1.00 51.67 233 ARG A O 1
ATOM 3146 N N . VAL A 1 234 ? -29.620 48.352 26.139 1.00 50.88 234 VAL A N 1
ATOM 3147 C CA . VAL A 1 234 ? -30.949 48.332 26.748 1.00 49.39 234 VAL A CA 1
ATOM 3148 C C . VAL A 1 234 ? -30.818 48.782 28.201 1.00 50.24 234 VAL A C 1
ATOM 3149 O O . VAL A 1 234 ? -30.216 48.092 29.027 1.00 49.35 234 VAL A O 1
ATOM 3162 N N . LYS A 1 235 ? -31.391 49.933 28.523 1.00 49.10 235 LYS A N 1
ATOM 3163 C CA . LYS A 1 235 ? -31.117 50.547 29.807 1.00 50.85 235 LYS A CA 1
ATOM 3164 C C . LYS A 1 235 ? -32.190 50.272 30.859 1.00 54.67 235 LYS A C 1
ATOM 3165 O O . LYS A 1 235 ? -31.936 50.491 32.051 1.00 51.12 235 LYS A O 1
ATOM 3184 N N . ASN A 1 236 ? -33.362 49.773 30.468 1.00 50.43 236 ASN A N 1
ATOM 3185 C CA . ASN A 1 236 ? -34.403 49.518 31.443 1.00 44.91 236 ASN A CA 1
ATOM 3186 C C . ASN A 1 236 ? -34.332 48.110 32.012 1.00 47.11 236 ASN A C 1
ATOM 3187 O O . ASN A 1 236 ? -35.304 47.656 32.627 1.00 54.33 236 ASN A O 1
ATOM 3198 N N . ILE A 1 237 ? -33.200 47.425 31.847 1.00 43.45 237 ILE A N 1
ATOM 3199 C CA . ILE A 1 237 ? -32.953 46.110 32.443 1.00 45.45 237 ILE A CA 1
ATOM 3200 C C . ILE A 1 237 ? -31.469 46.034 32.794 1.00 49.26 237 ILE A C 1
ATOM 3201 O O . ILE A 1 237 ? -30.620 46.333 31.948 1.00 50.46 237 ILE A O 1
ATOM 3217 N N . LEU A 1 238 ? -31.147 45.608 34.026 1.00 43.69 238 LEU A N 1
ATOM 3218 C CA . LEU A 1 238 ? -29.846 45.963 34.592 1.00 48.15 238 LEU A CA 1
ATOM 3219 C C . LEU A 1 238 ? -28.682 45.295 33.856 1.00 52.87 238 LEU A C 1
ATOM 3220 O O . LEU A 1 238 ? -27.814 45.988 33.301 1.00 63.13 238 LEU A O 1
ATOM 3236 N N . GLN A 1 239 ? -28.610 43.965 33.870 1.00 40.77 239 GLN A N 1
ATOM 3237 C CA . GLN A 1 239 ? -27.551 43.235 33.155 1.00 46.89 239 GLN A CA 1
ATOM 3238 C C . GLN A 1 239 ? -26.148 43.479 33.712 1.00 47.50 239 GLN A C 1
ATOM 3239 O O . GLN A 1 239 ? -25.776 44.617 34.027 1.00 47.54 239 GLN A O 1
ATOM 3253 N N . GLU A 1 240 ? -25.360 42.409 33.829 1.00 48.82 240 GLU A N 1
ATOM 3254 C CA . GLU A 1 240 ? -23.973 42.525 34.263 1.00 47.42 240 GLU A CA 1
ATOM 3255 C C . GLU A 1 240 ? -23.145 43.260 33.212 1.00 55.43 240 GLU A C 1
ATOM 3256 O O . GLU A 1 240 ? -23.300 43.018 32.012 1.00 60.52 240 GLU A O 1
ATOM 3260 N N . VAL A 1 241 ? -22.280 44.185 33.661 1.00 53.53 241 VAL A N 1
ATOM 3261 C CA . VAL A 1 241 ? -21.301 44.841 32.784 1.00 55.48 241 VAL A CA 1
ATOM 3262 C C . VAL A 1 241 ? -20.027 43.988 32.711 1.00 57.42 241 VAL A C 1
ATOM 3263 O O . VAL A 1 241 ? -19.402 43.699 33.735 1.00 64.52 241 VAL A O 1
ATOM 3276 N N . ARG A 1 242 ? -19.624 43.600 31.505 1.00 54.28 242 ARG A N 1
ATOM 3277 C CA . ARG A 1 242 ? -18.586 42.592 31.325 1.00 51.74 242 ARG A CA 1
ATOM 3278 C C . ARG A 1 242 ? -17.225 43.234 31.080 1.00 47.30 242 ARG A C 1
ATOM 3279 O O . ARG A 1 242 ? -17.129 44.337 30.548 1.00 49.37 242 ARG A O 1
ATOM 3300 N N . GLN A 1 243 ? -16.163 42.525 31.472 1.00 48.35 243 GLN A N 1
ATOM 3301 C CA . GLN A 1 243 ? -14.786 43.018 31.323 1.00 49.26 243 GLN A CA 1
ATOM 3302 C C . GLN A 1 243 ? -13.896 41.816 30.999 1.00 53.80 243 GLN A C 1
ATOM 3303 O O . GLN A 1 243 ? -13.461 41.085 31.894 1.00 58.01 243 GLN A O 1
ATOM 3317 N N . GLY A 1 244 ? -13.631 41.615 29.712 1.00 52.27 244 GLY A N 1
ATOM 3318 C CA . GLY A 1 244 ? -12.731 40.566 29.278 1.00 48.27 244 GLY A CA 1
ATOM 3319 C C . GLY A 1 244 ? -11.311 41.084 29.151 1.00 48.28 244 GLY A C 1
ATOM 3320 O O . GLY A 1 244 ? -11.073 42.255 28.885 1.00 50.02 244 GLY A O 1
ATOM 3324 N N . ARG A 1 245 ? -10.354 40.197 29.363 1.00 47.03 245 ARG A N 1
ATOM 3325 C CA . ARG A 1 245 ? -8.962 40.606 29.397 1.00 43.43 245 ARG A CA 1
ATOM 3326 C C . ARG A 1 245 ? -8.150 39.573 28.630 1.00 45.12 245 ARG A C 1
ATOM 3327 O O . ARG A 1 245 ? -8.092 38.407 29.029 1.00 45.64 245 ARG A O 1
ATOM 3348 N N . LEU A 1 246 ? -7.564 39.992 27.507 1.00 42.60 246 LEU A N 1
ATOM 3349 C CA . LEU A 1 246 ? -6.699 39.143 26.702 1.00 41.15 246 LEU A CA 1
ATOM 3350 C C . LEU A 1 246 ? -5.247 39.522 26.967 1.00 39.60 246 LEU A C 1
ATOM 3351 O O . LEU A 1 246 ? -4.909 40.706 27.016 1.00 38.96 246 LEU A O 1
ATOM 3367 N N . PHE A 1 247 ? -4.401 38.515 27.163 1.00 39.23 247 PHE A N 1
ATOM 3368 C CA . PHE A 1 247 ? -2.969 38.701 27.352 1.00 42.13 247 PHE A CA 1
ATOM 3369 C C . PHE A 1 247 ? -2.223 37.974 26.253 1.00 42.39 247 PHE A C 1
ATOM 3370 O O . PHE A 1 247 ? -2.475 36.787 26.018 1.00 42.46 247 PHE A O 1
ATOM 3387 N N . MET A 1 248 ? -1.299 38.678 25.597 1.00 41.25 248 MET A N 1
ATOM 3388 C CA . MET A 1 248 ? -0.524 38.111 24.494 1.00 44.63 248 MET A CA 1
ATOM 3389 C C . MET A 1 248 ? 0.954 38.300 24.804 1.00 42.84 248 MET A C 1
ATOM 3390 O O . MET A 1 248 ? 1.455 39.432 24.824 1.00 42.31 248 MET A O 1
ATOM 3404 N N . ILE A 1 249 ? 1.650 37.196 25.056 1.00 38.39 249 ILE A N 1
ATOM 3405 C CA . ILE A 1 249 ? 2.952 37.244 25.700 1.00 36.97 249 ILE A CA 1
ATOM 3406 C C . ILE A 1 249 ? 4.013 36.640 24.796 1.00 38.66 249 ILE A C 1
ATOM 3407 O O . ILE A 1 249 ? 3.851 35.524 24.287 1.00 36.73 249 ILE A O 1
ATOM 3423 N N . ASP A 1 250 ? 5.092 37.406 24.599 1.00 40.91 250 ASP A N 1
ATOM 3424 C CA . ASP A 1 250 ? 6.341 36.974 23.989 1.00 37.06 250 ASP A CA 1
ATOM 3425 C C . ASP A 1 250 ? 7.331 36.716 25.124 1.00 35.97 250 ASP A C 1
ATOM 3426 O O . ASP A 1 250 ? 7.938 37.650 25.646 1.00 40.81 250 ASP A O 1
ATOM 3435 N N . LEU A 1 251 ? 7.502 35.452 25.498 1.00 35.05 251 LEU A N 1
ATOM 3436 C CA . LEU A 1 251 ? 8.242 35.115 26.708 1.00 39.68 251 LEU A CA 1
ATOM 3437 C C . LEU A 1 251 ? 9.742 35.346 26.542 1.00 45.81 251 LEU A C 1
ATOM 3438 O O . LEU A 1 251 ? 10.263 35.578 25.446 1.00 48.31 251 LEU A O 1
ATOM 3454 N N . ALA A 1 252 ? 10.442 35.258 27.669 1.00 45.47 252 ALA A N 1
ATOM 3455 C CA . ALA A 1 252 ? 11.882 35.117 27.634 1.00 47.66 252 ALA A CA 1
ATOM 3456 C C . ALA A 1 252 ? 12.247 33.760 27.034 1.00 44.45 252 ALA A C 1
ATOM 3457 O O . ALA A 1 252 ? 11.415 32.852 26.930 1.00 45.03 252 ALA A O 1
ATOM 3464 N N . GLY A 1 253 ? 13.499 33.638 26.600 1.00 45.71 253 GLY A N 1
ATOM 3465 C CA . GLY A 1 253 ? 13.938 32.402 25.987 1.00 49.36 253 GLY A CA 1
ATOM 3466 C C . GLY A 1 253 ? 14.026 31.268 26.994 1.00 51.37 253 GLY A C 1
ATOM 3467 O O . GLY A 1 253 ? 14.332 31.468 28.168 1.00 50.97 253 GLY A O 1
ATOM 3471 N N . SER A 1 254 ? 13.749 30.052 26.513 1.00 49.15 254 SER A N 1
ATOM 3472 C CA . SER A 1 254 ? 13.718 28.891 27.403 1.00 49.80 254 SER A CA 1
ATOM 3473 C C . SER A 1 254 ? 15.058 28.627 28.085 1.00 55.60 254 SER A C 1
ATOM 3474 O O . SER A 1 254 ? 15.090 28.029 29.163 1.00 56.34 254 SER A O 1
ATOM 3482 N N . GLU A 1 255 ? 16.164 29.051 27.479 1.00 55.67 255 GLU A N 1
ATOM 3483 C CA . GLU A 1 255 ? 17.486 28.581 27.870 1.00 59.44 255 GLU A CA 1
ATOM 3484 C C . GLU A 1 255 ? 17.984 29.208 29.160 1.00 61.79 255 GLU A C 1
ATOM 3485 O O . GLU A 1 255 ? 18.334 28.483 30.098 1.00 77.51 255 GLU A O 1
ATOM 3497 N N . LEU A 1 277 ? 28.561 34.077 48.028 1.00 80.97 277 LEU A N 1
ATOM 3498 C CA . LEU A 1 277 ? 27.178 33.691 48.295 1.00 77.54 277 LEU A CA 1
ATOM 3499 C C . LEU A 1 277 ? 27.078 32.259 48.834 1.00 79.86 277 LEU A C 1
ATOM 3500 O O . LEU A 1 277 ? 27.498 31.312 48.167 1.00 86.20 277 LEU A O 1
ATOM 3503 N N . LEU A 1 278 ? 26.524 32.101 50.040 1.00 76.46 278 LEU A N 1
ATOM 3504 C CA . LEU A 1 278 ? 26.293 30.792 50.653 1.00 68.82 278 LEU A CA 1
ATOM 3505 C C . LEU A 1 278 ? 24.812 30.673 50.991 1.00 69.09 278 LEU A C 1
ATOM 3506 O O . LEU A 1 278 ? 24.296 31.408 51.844 1.00 67.11 278 LEU A O 1
ATOM 3522 N N . ALA A 1 279 ? 24.144 29.727 50.338 1.00 65.96 279 ALA A N 1
ATOM 3523 C CA . ALA A 1 279 ? 22.703 29.555 50.404 1.00 54.74 279 ALA A CA 1
ATOM 3524 C C . ALA A 1 279 ? 22.356 28.204 51.016 1.00 53.50 279 ALA A C 1
ATOM 3525 O O . ALA A 1 279 ? 21.339 27.595 50.671 1.00 49.53 279 ALA A O 1
ATOM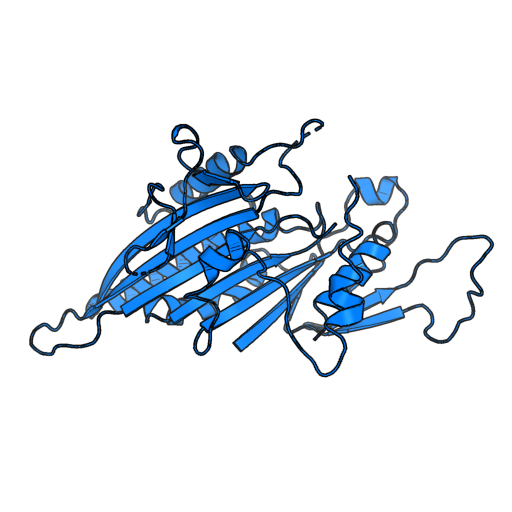 3532 N N . LEU A 1 280 ? 23.196 27.740 51.950 1.00 61.69 280 LEU A N 1
ATOM 3533 C CA . LEU A 1 280 ? 23.038 26.429 52.575 1.00 52.38 280 LEU A CA 1
ATOM 3534 C C . LEU A 1 280 ? 21.731 26.270 53.343 1.00 54.70 280 LEU A C 1
ATOM 3535 O O . LEU A 1 280 ? 21.405 25.141 53.704 1.00 61.00 280 LEU A O 1
ATOM 3539 N N . GLY A 1 281 ? 20.968 27.337 53.608 1.00 57.43 281 GLY A N 1
ATOM 3540 C CA . GLY A 1 281 ? 19.569 27.164 53.983 1.00 50.19 281 GLY A CA 1
ATOM 3541 C C . GLY A 1 281 ? 18.846 26.224 53.026 1.00 60.65 281 GLY A C 1
ATOM 3542 O O . GLY A 1 281 ? 17.971 26.618 52.247 1.00 61.22 281 GLY A O 1
ATOM 3546 N N . ASN A 1 282 ? 19.274 24.963 53.046 1.00 68.17 282 ASN A N 1
ATOM 3547 C CA . ASN A 1 282 ? 18.713 23.854 52.276 1.00 58.67 282 ASN A CA 1
ATOM 3548 C C . ASN A 1 282 ? 18.375 22.656 53.151 1.00 63.58 282 ASN A C 1
ATOM 3549 O O . ASN A 1 282 ? 17.612 21.791 52.708 1.00 59.86 282 ASN A O 1
ATOM 3560 N N . CYS A 1 283 ? 18.920 22.553 54.372 1.00 52.17 283 CYS A N 1
ATOM 3561 C CA . CYS A 1 283 ? 18.277 21.665 55.322 1.00 56.93 283 CYS A CA 1
ATOM 3562 C C . CYS A 1 283 ? 16.924 22.212 55.681 1.00 52.62 283 CYS A C 1
ATOM 3563 O O . CYS A 1 283 ? 16.095 21.496 56.248 1.00 56.60 283 CYS A O 1
ATOM 3571 N N . ILE A 1 284 ? 16.711 23.485 55.379 1.00 47.00 284 ILE A N 1
ATOM 3572 C CA . ILE A 1 284 ? 15.384 24.059 55.361 1.00 50.89 284 ILE A CA 1
ATOM 3573 C C . ILE A 1 284 ? 14.396 23.148 54.649 1.00 54.04 284 ILE A C 1
ATOM 3574 O O . ILE A 1 284 ? 13.288 22.905 55.135 1.00 59.41 284 ILE A O 1
ATOM 3578 N N . ASN A 1 285 ? 14.811 22.609 53.506 1.00 56.46 285 ASN A N 1
ATOM 3579 C CA . ASN A 1 285 ? 14.021 21.621 52.782 1.00 55.17 285 ASN A CA 1
ATOM 3580 C C . ASN A 1 285 ? 14.161 20.233 53.413 1.00 58.46 285 ASN A C 1
ATOM 3581 O O . ASN A 1 285 ? 13.160 19.567 53.692 1.00 63.08 285 ASN A O 1
ATOM 3592 N N . ALA A 1 286 ? 15.384 19.770 53.673 1.00 55.18 286 ALA A N 1
ATOM 3593 C CA . ALA A 1 286 ? 15.570 18.427 54.234 1.00 60.74 286 ALA A CA 1
ATOM 3594 C C . ALA A 1 286 ? 14.930 18.301 55.606 1.00 64.07 286 ALA A C 1
ATOM 3595 O O . ALA A 1 286 ? 15.038 17.243 56.232 1.00 73.27 286 ALA A O 1
ATOM 3602 N N . LEU A 1 287 ? 14.281 19.356 56.097 1.00 54.67 287 LEU A N 1
ATOM 3603 C CA . LEU A 1 287 ? 13.571 19.232 57.350 1.00 55.39 287 LEU A CA 1
ATOM 3604 C C . LEU A 1 287 ? 12.098 19.578 57.246 1.00 59.86 287 LEU A C 1
ATOM 3605 O O . LEU A 1 287 ? 11.312 19.066 58.043 1.00 65.03 287 LEU A O 1
ATOM 3621 N N . SER A 1 288 ? 11.684 20.402 56.280 1.00 61.40 288 SER A N 1
ATOM 3622 C CA . SER A 1 288 ? 10.254 20.467 55.985 1.00 62.18 288 SER A CA 1
ATOM 3623 C C . SER A 1 288 ? 9.756 19.147 55.424 1.00 64.11 288 SER A C 1
ATOM 3624 O O . SER A 1 288 ? 8.581 18.797 55.596 1.00 73.97 288 SER A O 1
ATOM 3632 N N . ASP A 1 289 ? 10.635 18.394 54.772 1.00 64.37 289 ASP A N 1
ATOM 3633 C CA . ASP A 1 289 ? 10.254 17.136 54.153 1.00 65.53 289 ASP A CA 1
ATOM 3634 C C . ASP A 1 289 ? 10.021 16.055 55.199 1.00 70.54 289 ASP A C 1
ATOM 3635 O O . ASP A 1 289 ? 10.451 14.913 55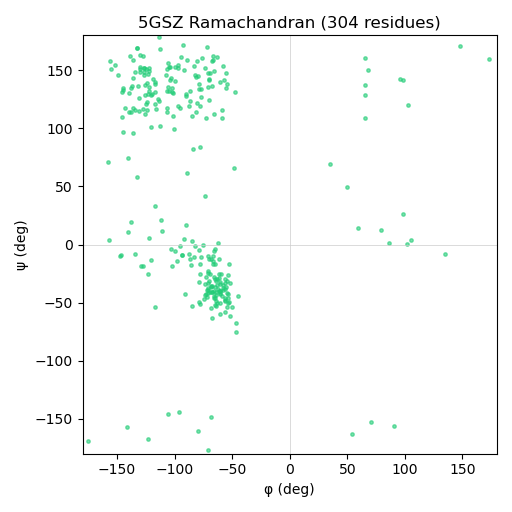.018 1.00 72.02 289 ASP A O 1
ATOM 3639 N N . LYS A 1 290 ? 9.358 16.406 56.302 1.00 75.60 290 LYS A N 1
ATOM 3640 C CA . LYS A 1 290 ? 8.998 15.461 57.359 1.00 75.09 290 LYS A CA 1
ATOM 3641 C C . LYS A 1 290 ? 7.556 15.737 57.774 1.00 79.02 290 LYS A C 1
ATOM 3642 O O . LYS A 1 290 ? 7.295 16.627 58.591 1.00 68.82 290 LYS A O 1
ATOM 3661 N N . GLY A 1 291 ? 6.642 14.957 57.181 1.00 85.35 291 GLY A N 1
ATOM 3662 C CA . GLY A 1 291 ? 5.180 14.968 57.298 1.00 85.40 291 GLY A CA 1
ATOM 3663 C C . GLY A 1 291 ? 4.506 16.051 56.461 1.00 95.81 291 GLY A C 1
ATOM 3664 O O . GLY A 1 291 ? 3.291 16.269 56.667 1.00 94.86 291 GLY A O 1
ATOM 3668 N N . SER A 1 292 ? 5.215 16.716 55.527 1.00 101.01 292 SER A N 1
ATOM 3669 C CA . SER A 1 292 ? 4.660 17.792 54.668 1.00 96.25 292 SER A CA 1
ATOM 3670 C C . SER A 1 292 ? 4.270 19.030 55.520 1.00 101.04 292 SER A C 1
ATOM 3671 O O . SER A 1 292 ? 4.131 18.892 56.743 1.00 105.67 292 SER A O 1
ATOM 3675 N N . ASN A 1 293 ? 4.121 20.247 54.972 1.00 94.21 293 ASN A N 1
ATOM 3676 C CA . ASN A 1 293 ? 4.474 20.736 53.636 1.00 90.58 293 ASN A CA 1
ATOM 3677 C C . ASN A 1 293 ? 4.645 22.272 53.794 1.00 84.56 293 ASN A C 1
ATOM 3678 O O . ASN A 1 293 ? 4.123 22.842 54.752 1.00 82.23 293 ASN A O 1
ATOM 3682 N N . LYS A 1 294 ? 5.381 22.928 52.888 1.00 82.33 294 LYS A N 1
ATOM 3683 C CA . LYS A 1 294 ? 5.542 24.393 52.843 1.00 80.80 294 LYS A CA 1
ATOM 3684 C C . LYS A 1 294 ? 6.285 25.024 54.031 1.00 74.36 294 LYS A C 1
ATOM 3685 O O . LYS A 1 294 ? 5.927 24.824 55.197 1.00 78.68 294 LYS A O 1
ATOM 3689 N N . TYR A 1 295 ? 7.300 25.834 53.733 1.00 61.27 295 TYR A N 1
ATOM 3690 C CA . 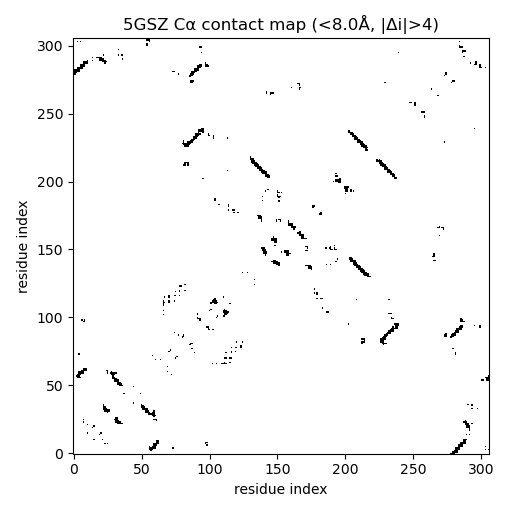TYR A 1 295 ? 8.181 26.406 54.747 1.00 63.35 295 TYR A CA 1
ATOM 3691 C C . TYR A 1 295 ? 8.830 27.682 54.208 1.00 61.66 295 TYR A C 1
ATOM 3692 O O . TYR A 1 295 ? 9.674 28.303 54.875 1.00 54.47 295 TYR A O 1
ATOM 3710 N N . ILE A 1 296 ? 8.430 28.063 52.992 1.00 56.75 296 ILE A N 1
ATOM 3711 C CA . ILE A 1 296 ? 8.996 29.182 52.243 1.00 57.92 296 ILE A CA 1
ATOM 3712 C C . ILE A 1 296 ? 7.883 30.163 51.890 1.00 55.45 296 ILE A C 1
ATOM 3713 O O . ILE A 1 296 ? 6.867 29.778 51.301 1.00 59.90 296 ILE A O 1
ATOM 3729 N N . ASN A 1 297 ? 8.099 31.436 52.193 1.00 52.92 297 ASN A N 1
ATOM 3730 C CA . ASN A 1 297 ? 7.278 32.487 51.608 1.00 58.98 297 ASN A CA 1
ATOM 3731 C C . ASN A 1 297 ? 7.849 32.831 50.232 1.00 58.77 297 ASN A C 1
ATOM 3732 O O . ASN A 1 297 ? 8.608 33.786 50.058 1.00 58.64 297 ASN A O 1
ATOM 3743 N N . TYR A 1 298 ? 7.474 32.027 49.235 1.00 62.12 298 TYR A N 1
ATOM 3744 C CA . TYR A 1 298 ? 7.836 32.321 47.850 1.00 58.13 298 TYR A CA 1
ATOM 3745 C C . TYR A 1 298 ? 7.268 33.662 47.402 1.00 55.89 298 TYR A C 1
ATOM 3746 O O . TYR A 1 298 ? 6.128 34.007 47.727 1.00 54.61 298 TYR A O 1
ATOM 3764 N N . ARG A 1 299 ? 8.070 34.414 46.637 1.00 58.17 299 ARG A N 1
ATOM 3765 C CA . ARG A 1 299 ? 7.592 35.605 45.935 1.00 65.25 299 ARG A CA 1
ATOM 3766 C C . ARG A 1 299 ? 7.086 35.227 44.543 1.00 61.89 299 ARG A C 1
ATOM 3767 O O . ARG A 1 299 ? 7.772 34.524 43.786 1.00 57.60 299 ARG A O 1
ATOM 3771 N N . ASP A 1 300 ? 5.879 35.684 44.225 1.00 57.46 300 ASP A N 1
ATOM 3772 C CA . ASP A 1 300 ? 5.361 35.577 42.869 1.00 61.78 300 ASP A CA 1
ATOM 3773 C C . ASP A 1 300 ? 6.107 36.533 41.950 1.00 61.38 300 ASP A C 1
ATOM 3774 O O . ASP A 1 300 ? 6.347 37.689 42.303 1.00 64.42 300 ASP A O 1
ATOM 3783 N N . SER A 1 301 ? 6.486 36.050 40.771 1.00 59.46 301 SER A N 1
ATOM 3784 C CA . SER A 1 301 ? 7.108 36.924 39.791 1.00 52.68 301 SER A CA 1
ATOM 3785 C C . SER A 1 301 ? 6.127 38.014 39.369 1.00 53.63 301 SER A C 1
ATOM 3786 O O . SER A 1 301 ? 4.915 37.910 39.579 1.00 50.96 301 SER A O 1
ATOM 3794 N N . LYS A 1 302 ? 6.665 39.091 38.791 1.00 50.40 302 LYS A N 1
ATOM 3795 C CA . LYS A 1 302 ? 5.788 40.118 38.243 1.00 52.05 302 LYS A CA 1
ATOM 3796 C C . LYS A 1 302 ? 4.795 39.511 37.253 1.00 54.00 302 LYS A C 1
ATOM 3797 O O . LYS A 1 302 ? 3.604 39.840 37.279 1.00 49.88 302 LYS A O 1
ATOM 3816 N N . LEU A 1 303 ? 5.255 38.586 36.398 1.00 53.12 303 LEU A N 1
ATOM 3817 C CA . LEU A 1 303 ? 4.355 38.043 35.390 1.00 45.97 303 LEU A CA 1
ATOM 3818 C C . LEU A 1 303 ? 3.266 37.198 36.022 1.00 46.98 303 LEU A C 1
ATOM 3819 O O . LEU A 1 303 ? 2.117 37.243 35.573 1.00 52.54 303 LEU A O 1
ATOM 3835 N N . THR A 1 304 ? 3.586 36.457 37.085 1.00 52.12 304 THR A N 1
ATOM 3836 C CA . THR A 1 304 ? 2.555 35.694 37.793 1.00 52.70 304 THR A CA 1
ATOM 3837 C C . THR A 1 304 ? 1.521 36.614 38.428 1.00 50.37 304 THR A C 1
ATOM 3838 O O . THR A 1 304 ? 0.307 36.388 38.302 1.00 45.98 304 THR A O 1
ATOM 3849 N N . ARG A 1 305 ? 1.989 37.643 39.142 1.00 50.79 305 ARG A N 1
ATOM 3850 C CA . ARG A 1 305 ? 1.067 38.581 39.776 1.00 55.70 305 ARG A CA 1
ATOM 3851 C C . ARG A 1 305 ? 0.187 39.270 38.738 1.00 53.60 305 ARG A C 1
ATOM 3852 O O . ARG A 1 305 ? -1.022 39.413 38.941 1.00 56.44 305 ARG A O 1
ATOM 3873 N N . LEU A 1 306 ? 0.764 39.663 37.596 1.00 56.86 306 LEU A N 1
ATOM 3874 C CA . LEU A 1 306 ? -0.042 40.309 36.561 1.00 56.44 306 LEU A CA 1
ATOM 3875 C C . LEU A 1 306 ? -1.120 39.375 36.015 1.00 50.21 306 LEU A C 1
ATOM 3876 O O . LEU A 1 306 ? -2.223 39.823 35.696 1.00 51.81 306 LEU A O 1
ATOM 3892 N N . LEU A 1 307 ? -0.836 38.085 35.920 1.00 49.72 307 LEU A N 1
ATOM 3893 C CA . LEU A 1 307 ? -1.760 37.129 35.335 1.00 53.84 307 LEU A CA 1
ATOM 3894 C C . LEU A 1 307 ? -2.683 36.467 36.355 1.00 59.89 307 LEU A C 1
ATOM 3895 O O . LEU A 1 307 ? -3.478 35.609 35.965 1.00 61.84 307 LEU A O 1
ATOM 3911 N N . LYS A 1 308 ? -2.624 36.877 37.630 1.00 64.27 308 LYS A N 1
ATOM 3912 C CA . LYS A 1 308 ? -3.329 36.176 38.705 1.00 60.97 308 LYS A CA 1
ATOM 3913 C C . LYS A 1 308 ? -4.832 36.150 38.477 1.00 66.97 308 LYS A C 1
ATOM 3914 O O . LYS A 1 308 ? -5.440 35.077 38.410 1.00 69.94 308 LYS A O 1
ATOM 3918 N N . ASP A 1 309 ? -5.460 37.328 38.395 1.00 68.34 309 ASP A N 1
ATOM 3919 C CA . ASP A 1 309 ? -6.913 37.369 38.260 1.00 67.76 309 ASP A CA 1
ATOM 3920 C C . ASP A 1 309 ? -7.369 36.678 36.979 1.00 71.36 309 ASP A C 1
ATOM 3921 O O . ASP A 1 309 ? -8.471 36.122 36.930 1.00 73.41 309 ASP A O 1
ATOM 3925 N N . SER A 1 310 ? -6.527 36.681 35.947 1.00 76.70 310 SER A N 1
ATOM 3926 C CA . SER A 1 310 ? -6.758 35.907 34.733 1.00 67.89 310 SER A CA 1
ATOM 3927 C C . SER A 1 310 ? -6.350 34.464 34.987 1.00 76.35 310 SER A C 1
ATOM 3928 O O . SER A 1 310 ? -6.244 34.057 36.149 1.00 80.23 310 SER A O 1
ATOM 3936 N N . LEU A 1 311 ? -6.110 33.692 33.918 1.00 80.46 311 LEU A N 1
ATOM 3937 C CA . LEU A 1 311 ? -5.672 32.298 34.003 1.00 79.15 311 LEU A CA 1
ATOM 3938 C C . LEU A 1 311 ? -6.299 31.567 35.191 1.00 90.39 311 LEU A C 1
ATOM 3939 O O . LEU A 1 311 ? -5.616 31.259 36.177 1.00 92.36 311 LEU A O 1
ATOM 3943 N N . GLY A 1 312 ? -7.608 31.324 35.120 1.00 92.98 312 GLY A N 1
ATOM 3944 C CA . GLY A 1 312 ? -8.331 30.624 36.163 1.00 87.03 312 GLY A CA 1
ATOM 3945 C C . GLY A 1 312 ? -9.384 29.691 35.594 1.00 87.16 312 GLY A C 1
ATOM 3946 O O . GLY A 1 312 ? -9.285 29.277 34.436 1.00 78.63 312 GLY A O 1
ATOM 3950 N N . GLY A 1 313 ? -10.400 29.368 36.400 1.00 91.87 313 GLY A N 1
ATOM 3951 C CA . GLY A 1 313 ? -11.423 28.402 36.043 1.00 84.55 313 GLY A CA 1
ATOM 3952 C C . GLY A 1 313 ? -12.009 28.573 34.657 1.00 81.10 313 GLY A C 1
ATOM 3953 O O . GLY A 1 313 ? -11.682 27.808 33.741 1.00 78.51 313 GLY A O 1
ATOM 3957 N N . ASN A 1 314 ? -12.873 29.573 34.489 1.00 80.59 314 ASN A N 1
ATOM 3958 C CA . ASN A 1 314 ? -13.487 29.860 33.191 1.00 80.87 314 ASN A CA 1
ATOM 3959 C C . ASN A 1 314 ? -12.614 30.835 32.391 1.00 75.20 314 ASN A C 1
ATOM 3960 O O . ASN A 1 314 ? -13.011 31.946 32.048 1.00 75.95 314 ASN A O 1
ATOM 3964 N N . SER A 1 315 ? -11.390 30.396 32.105 1.00 72.83 315 SER A N 1
ATOM 3965 C CA . SER A 1 315 ? -10.457 31.196 31.324 1.00 69.61 315 SER A CA 1
ATOM 3966 C C . SER A 1 315 ? -9.536 30.277 30.534 1.00 63.85 315 SER A C 1
ATOM 3967 O O . SER A 1 315 ? -9.168 29.189 30.987 1.00 64.32 315 SER A O 1
ATOM 3975 N N . ARG A 1 316 ? -9.161 30.734 29.351 1.00 59.46 316 ARG A N 1
ATOM 3976 C CA . ARG A 1 316 ? -8.485 29.899 28.374 1.00 57.93 316 ARG A CA 1
ATOM 3977 C C . ARG A 1 316 ? -7.010 30.271 28.285 1.00 58.68 316 ARG A C 1
ATOM 3978 O O . ARG A 1 316 ? -6.620 31.415 28.554 1.00 55.83 316 ARG A O 1
ATOM 3999 N N . THR A 1 317 ? -6.188 29.278 27.939 1.00 53.76 317 THR A N 1
ATOM 4000 C CA . THR A 1 317 ? -4.753 29.470 27.797 1.00 48.12 317 THR A CA 1
ATOM 4001 C C . THR A 1 317 ? -4.286 28.728 26.564 1.00 45.95 317 THR A C 1
ATOM 4002 O O . THR A 1 317 ? -4.667 27.576 26.356 1.00 49.64 317 THR A O 1
ATOM 4013 N N . VAL A 1 318 ? -3.454 29.398 25.768 1.00 45.54 318 VAL A N 1
ATOM 4014 C CA . VAL A 1 318 ? -2.882 28.865 24.541 1.00 42.95 318 VAL A CA 1
ATOM 4015 C C . VAL A 1 318 ? -1.378 29.052 24.620 1.00 42.36 318 VAL A C 1
ATOM 4016 O O . VAL A 1 318 ? -0.897 30.189 24.664 1.00 46.08 318 VAL A O 1
ATOM 4029 N N . MET A 1 319 ? -0.633 27.955 24.634 1.00 41.04 319 MET A N 1
ATOM 4030 C CA . MET A 1 319 ? 0.819 28.032 24.536 1.00 42.21 319 MET A CA 1
ATOM 4031 C C . MET A 1 319 ? 1.254 27.612 23.147 1.00 43.46 319 MET A C 1
ATOM 4032 O O . MET A 1 319 ? 0.810 26.578 22.641 1.00 45.34 319 MET A O 1
ATOM 4046 N N . ILE A 1 320 ? 2.116 28.410 22.539 1.00 40.99 320 ILE A N 1
ATOM 4047 C CA . ILE A 1 320 ? 2.720 28.069 21.264 1.00 41.26 320 ILE A CA 1
ATOM 4048 C C . ILE A 1 320 ? 4.207 27.851 21.513 1.00 43.11 320 ILE A C 1
ATOM 4049 O O . ILE A 1 320 ? 4.979 28.811 21.652 1.00 37.98 320 ILE A O 1
ATOM 4065 N N . ALA A 1 321 ? 4.606 26.581 21.575 1.00 41.96 321 ALA A N 1
ATOM 4066 C CA . ALA A 1 321 ? 6.014 26.223 21.667 1.00 43.67 321 ALA A CA 1
ATOM 4067 C C . ALA A 1 321 ? 6.688 26.293 20.297 1.00 44.93 321 ALA A C 1
ATOM 4068 O O . ALA A 1 321 ? 6.085 25.961 19.272 1.00 42.90 321 ALA A O 1
ATOM 4075 N N . HIS A 1 322 ? 7.958 26.700 20.293 1.00 44.46 322 HIS A N 1
ATOM 4076 C CA . HIS A 1 322 ? 8.746 26.903 19.078 1.00 44.54 322 HIS A CA 1
ATOM 4077 C C . HIS A 1 322 ? 10.038 26.105 19.134 1.00 40.40 322 HIS A C 1
ATOM 4078 O O . HIS A 1 322 ? 10.710 26.089 20.168 1.00 48.63 322 HIS A O 1
ATOM 4092 N N . ILE A 1 323 ? 10.401 25.455 18.023 1.00 41.00 323 ILE A N 1
ATOM 4093 C CA . ILE A 1 323 ? 11.691 24.772 17.914 1.00 44.51 323 ILE A CA 1
ATOM 4094 C C . ILE A 1 323 ? 12.327 25.064 16.564 1.00 43.02 323 ILE A C 1
ATOM 4095 O O . ILE A 1 323 ? 11.662 25.435 15.592 1.00 44.41 323 ILE A O 1
ATOM 4111 N N . SER A 1 324 ? 13.635 24.881 16.526 1.00 41.86 324 SER A N 1
ATOM 4112 C CA . SER A 1 324 ? 14.387 24.742 15.295 1.00 41.18 324 SER A CA 1
ATOM 4113 C C . SER A 1 324 ? 14.289 23.302 14.786 1.00 42.53 324 SER A C 1
ATOM 4114 O O . SER A 1 324 ? 14.202 22.357 15.579 1.00 46.02 324 SER A O 1
ATOM 4122 N N . PRO A 1 325 ? 14.270 23.102 13.471 1.00 46.11 325 PRO A N 1
ATOM 4123 C CA . PRO A 1 325 ? 14.338 21.735 12.931 1.00 42.32 325 PRO A CA 1
ATOM 4124 C C . PRO A 1 325 ? 15.760 21.228 12.788 1.00 42.34 325 PRO A C 1
ATOM 4125 O O . PRO A 1 325 ? 15.954 20.105 12.313 1.00 49.52 325 PRO A O 1
ATOM 4136 N N . ALA A 1 326 ? 16.731 22.033 13.216 1.00 37.99 326 ALA A N 1
ATOM 4137 C CA . ALA A 1 326 ? 18.139 21.761 12.989 1.00 39.86 326 ALA A CA 1
ATOM 4138 C C . ALA A 1 326 ? 18.702 20.727 13.962 1.00 49.42 326 ALA A C 1
ATOM 4139 O O . ALA A 1 326 ? 18.439 20.769 15.175 1.00 44.97 326 ALA A O 1
ATOM 4146 N N . SER A 1 327 ? 19.525 19.822 13.415 1.00 49.41 327 SER A N 1
ATOM 4147 C CA . SER A 1 327 ? 20.275 18.881 14.242 1.00 45.17 327 SER A CA 1
ATOM 4148 C C . SER A 1 327 ? 21.142 19.597 15.274 1.00 44.42 327 SER A C 1
ATOM 4149 O O . SER A 1 327 ? 21.255 19.131 16.413 1.00 50.67 327 SER A O 1
ATOM 4157 N N . THR A 1 328 ? 21.762 20.729 14.918 1.00 39.80 328 THR A N 1
ATOM 4158 C CA . THR A 1 328 ? 22.572 21.399 15.937 1.00 45.39 328 THR A CA 1
ATOM 4159 C C . THR A 1 328 ? 21.747 21.917 17.119 1.00 45.55 328 THR A C 1
ATOM 4160 O O . THR A 1 328 ? 22.334 22.446 18.064 1.00 40.98 328 THR A O 1
ATOM 4171 N N . ALA A 1 329 ? 20.418 21.796 17.080 1.00 45.01 329 ALA A N 1
ATOM 4172 C CA . ALA A 1 329 ? 19.526 22.252 18.138 1.00 44.16 329 ALA A CA 1
ATOM 4173 C C . ALA A 1 329 ? 18.874 21.094 18.879 1.00 49.95 329 ALA A C 1
ATOM 4174 O O . ALA A 1 329 ? 17.937 21.317 19.656 1.00 52.66 329 ALA A O 1
ATOM 4181 N N . PHE A 1 330 ? 19.346 19.863 18.656 1.00 48.52 330 PHE A N 1
ATOM 4182 C CA . PHE A 1 330 ? 18.604 18.676 19.083 1.00 51.29 330 PHE A CA 1
ATOM 4183 C C . PHE A 1 330 ? 18.271 18.693 20.579 1.00 52.26 330 PHE A C 1
ATOM 4184 O O . PHE A 1 330 ? 17.192 18.248 20.983 1.00 50.07 330 PHE A O 1
ATOM 4201 N N . GLU A 1 331 ? 19.180 19.204 21.416 1.00 53.08 331 GLU A N 1
ATOM 4202 C CA . GLU A 1 331 ? 18.989 19.117 22.859 1.00 49.13 331 GLU A CA 1
ATOM 4203 C C . GLU A 1 331 ? 17.931 20.102 23.339 1.00 49.51 331 GLU A C 1
ATOM 4204 O O . GLU A 1 331 ? 17.030 19.725 24.100 1.00 47.27 331 GLU A O 1
ATOM 4208 N N . GLU A 1 332 ? 18.009 21.363 22.896 1.00 45.27 332 GLU A N 1
ATOM 4209 C CA . GLU A 1 332 ? 16.934 22.292 23.224 1.00 47.20 332 GLU A CA 1
ATOM 4210 C C . GLU A 1 332 ? 15.604 21.841 22.645 1.00 49.06 332 GLU A C 1
ATOM 4211 O O . GLU A 1 332 ? 14.567 21.992 23.293 1.00 53.94 332 GLU A O 1
ATOM 4223 N N . SER A 1 333 ? 15.595 21.322 21.415 1.00 48.11 333 SER A N 1
ATOM 4224 C CA . SER A 1 333 ? 14.322 20.911 20.839 1.00 48.24 333 SER A CA 1
ATOM 4225 C C . SER A 1 333 ? 13.680 19.826 21.687 1.00 52.08 333 SER A C 1
ATOM 4226 O O . SER A 1 333 ? 12.465 19.845 21.923 1.00 54.42 333 SER A O 1
ATOM 4234 N N . ARG A 1 334 ? 14.492 18.892 22.186 1.00 54.82 334 ARG A N 1
ATOM 4235 C CA . ARG A 1 334 ? 13.969 17.803 23.002 1.00 57.58 334 ARG A CA 1
ATOM 4236 C C . ARG A 1 334 ? 13.480 18.304 24.361 1.00 52.05 334 ARG A C 1
ATOM 4237 O O . ARG A 1 334 ? 12.426 17.879 24.841 1.00 54.33 334 ARG A O 1
ATOM 4258 N N . ASN A 1 335 ? 14.212 19.217 24.990 1.00 50.15 335 ASN A N 1
ATOM 4259 C CA . ASN A 1 335 ? 13.681 19.859 26.182 1.00 50.98 335 ASN A CA 1
ATOM 4260 C C . ASN A 1 335 ? 12.337 20.518 25.888 1.00 52.76 335 ASN A C 1
ATOM 4261 O O . ASN A 1 335 ? 11.371 20.352 26.641 1.00 54.50 335 ASN A O 1
ATOM 4272 N N . THR A 1 336 ? 12.246 21.242 24.776 1.00 50.90 336 THR A N 1
ATOM 4273 C CA . THR A 1 336 ? 11.009 21.952 24.479 1.00 52.89 336 THR A CA 1
ATOM 4274 C C . THR A 1 336 ? 9.870 20.969 24.243 1.00 52.79 336 THR A C 1
ATOM 4275 O O . THR A 1 336 ? 8.815 21.060 24.888 1.00 53.67 336 THR A O 1
ATOM 4286 N N . LEU A 1 337 ? 10.084 19.996 23.348 1.00 48.71 337 LEU A N 1
ATOM 4287 C CA . LEU A 1 337 ? 9.034 19.032 23.018 1.00 51.36 337 LEU A CA 1
ATOM 4288 C C . LEU A 1 337 ? 8.589 18.223 24.234 1.00 55.40 337 LEU A C 1
ATOM 4289 O O . LEU A 1 337 ? 7.410 17.866 24.337 1.00 54.30 337 LEU A O 1
ATOM 4305 N N . THR A 1 338 ? 9.514 17.921 25.155 1.00 51.34 338 THR A N 1
ATOM 4306 C CA . THR A 1 338 ? 9.157 17.277 26.418 1.00 55.52 338 THR A CA 1
ATOM 4307 C C . THR A 1 338 ? 8.261 18.172 27.272 1.00 56.90 338 THR A C 1
ATOM 4308 O O . THR A 1 338 ? 7.298 17.708 27.895 1.00 50.17 338 THR A O 1
ATOM 4319 N N . TYR A 1 339 ? 8.602 19.455 27.345 1.00 53.42 339 TYR A N 1
ATOM 4320 C CA . TYR A 1 339 ? 7.870 20.372 28.197 1.00 49.80 339 TYR A CA 1
ATOM 4321 C C . TYR A 1 339 ? 6.445 20.553 27.695 1.00 56.66 339 TYR A C 1
ATOM 4322 O O . TYR A 1 339 ? 5.498 20.568 28.488 1.00 61.13 339 TYR A O 1
ATOM 4340 N N . ALA A 1 340 ? 6.268 20.632 26.377 1.00 55.58 340 ALA A N 1
ATOM 4341 C CA . ALA A 1 340 ? 4.966 20.882 25.772 1.00 54.36 340 ALA A CA 1
ATOM 4342 C C . ALA A 1 340 ? 4.222 19.616 25.391 1.00 57.28 340 ALA A C 1
ATOM 4343 O O . ALA A 1 340 ? 3.047 19.703 25.029 1.00 60.04 340 ALA A O 1
ATOM 4350 N N . GLY A 1 341 ? 4.868 18.457 25.459 1.00 59.36 341 GLY A N 1
ATOM 4351 C CA . GLY A 1 341 ? 4.254 17.205 25.066 1.00 58.67 341 GLY A CA 1
ATOM 4352 C C . GLY A 1 341 ? 2.996 16.835 25.822 1.00 61.52 341 GLY A C 1
ATOM 4353 O O . GLY A 1 341 ? 3.037 16.586 27.033 1.00 66.59 341 GLY A O 1
ATOM 4357 N N . ARG A 1 342 ? 1.876 16.785 25.099 1.00 65.21 342 ARG A N 1
ATOM 4358 C CA . ARG A 1 342 ? 0.566 16.449 25.661 1.00 68.88 342 ARG A CA 1
ATOM 4359 C C . ARG A 1 342 ? 0.408 14.936 25.841 1.00 67.51 342 ARG A C 1
ATOM 4360 O O . ARG A 1 342 ? 1.168 14.145 25.267 1.00 64.14 342 ARG A O 1
#

CATH classification: 3.40.850.10

InterPro domains:
  IPR001752 Kinesin motor domain [PF00225] (17-346)
  IPR001752 Kinesin motor domain [PR00380] (95-116)
  IPR001752 Kinesin motor domain [PR00380] (211-228)
  IPR001752 Kinesin motor domain [PR00380] (245-263)
  IPR001752 Kinesin motor domain [PR00380] (296-317)
  IPR001752 Kinesin motor domain [PS50067] (11-346)
  IPR001752 Kinesin motor domain [SM00129] (9-354)
  IPR019821 Kinesin motor domain, conserved site [PS00411] (244-255)
  IPR027417 P-loop containing nucleoside triphosphate hydrolase [SSF52540] (12-383)
  IPR027640 Kinesin-like protein [PTHR47968] (10-788)
  IPR036961 Kinesin motor domain superfamily [G3DSA:3.40.850.10] (2-353)

GO terms:
  GO:0005929 cilium (C, IDA)
  GO:0008574 plus-end-directed microtubule motor activity (F, IDA)
  GO:0060404 axonemal microtubule depolymerization (P, IMP)
  GO:0070462 plus-end specific microtubule depolymerization (P, IMP)